Protein AF-0000000083566687 (afdb_homodimer)

Foldseek 3Di:
DDWAWDDDDCAWTWIAPPVQREIEIEGNEDDADPVVVVVLVVVLVVCLVSLPQEYEYEDANHADYDPVRVCCCVPPRVVSSVVSNHDYYYYHYHPVRVVVVVQVVVQVVVCVPDVVDGDHDDPDPVVVVVVVVVD/DDWAWDDDDCAWTWIAPPVQREIEIEGNEDDADPRVVVVLVVVLVVCLVSLPQEYEYEDANHADYDPVRVCCCVPPRVVSSVVSNHDYYYYHYHPVRVVVVVQVVVQVVVCVPDVVDGDHDDPDPVVVVVVVVVD

pLDDT: mean 89.88, std 10.93, range [57.51, 98.7]

Organism: NCBI:txid148449

Solvent-accessible surface area (backbone atoms only — not comparable to full-atom values): 14008 Å² total; per-residue (Å²): 137,67,64,45,83,75,46,77,57,81,50,32,37,36,29,32,29,68,86,78,51,30,43,36,37,33,43,60,40,79,68,58,65,68,63,36,49,54,52,52,49,55,52,50,52,47,37,55,74,70,65,27,38,40,40,36,41,33,37,52,66,31,74,78,72,54,71,70,52,48,48,44,41,60,70,47,50,49,52,53,42,43,75,63,54,31,34,38,41,29,38,22,36,27,52,54,43,16,7,50,43,25,39,52,53,51,27,54,57,54,31,66,74,36,92,74,34,48,45,47,68,28,80,35,69,66,59,37,50,55,54,60,69,73,104,136,68,64,44,83,75,46,75,57,82,51,32,36,37,28,33,28,68,87,77,50,30,42,37,37,32,42,61,40,80,69,57,65,69,62,36,49,53,52,52,50,54,50,50,52,48,37,55,74,69,65,26,39,40,40,35,42,34,37,53,66,32,72,78,72,54,70,69,52,49,47,44,41,60,72,46,50,49,52,53,42,41,74,65,55,30,34,38,41,28,38,22,36,27,52,53,42,16,6,51,42,24,39,52,54,52,25,55,58,54,30,66,75,36,92,76,34,48,46,47,68,30,79,34,69,67,60,37,51,54,55,59,69,72,104

Structure (mmCIF, N/CA/C/O backbone):
data_AF-0000000083566687-model_v1
#
loop_
_entity.id
_entity.type
_entity.pdbx_description
1 polymer 'SpoIIAA-like protein'
#
loop_
_atom_site.group_PDB
_atom_site.id
_atom_site.type_symbol
_atom_site.label_atom_id
_atom_site.label_alt_id
_atom_site.label_comp_id
_atom_site.label_asym_id
_atom_site.label_entity_id
_atom_site.label_seq_id
_atom_site.pdbx_PDB_ins_code
_atom_site.Cartn_x
_atom_site.Cartn_y
_atom_site.Cartn_z
_atom_site.occupancy
_atom_site.B_iso_or_equiv
_atom_site.auth_seq_id
_atom_site.auth_comp_id
_atom_site.auth_asym_id
_atom_site.auth_atom_id
_atom_site.pdbx_PDB_model_num
ATOM 1 N N . MET A 1 1 ? -3.541 -28.656 5.578 1 62.97 1 MET A N 1
ATOM 2 C CA . MET A 1 1 ? -3.092 -28.446 4.205 1 62.97 1 MET A CA 1
ATOM 3 C C . MET A 1 1 ? -1.708 -29.049 3.986 1 62.97 1 MET A C 1
ATOM 5 O O . MET A 1 1 ? -0.79 -28.808 4.773 1 62.97 1 MET A O 1
ATOM 9 N N . SER A 1 2 ? -1.649 -30.183 3.338 1 81.05 2 SER A N 1
ATOM 10 C CA . SER A 1 2 ? -0.391 -30.901 3.165 1 81.05 2 SER A CA 1
ATOM 11 C C . SER A 1 2 ? 0.337 -30.444 1.906 1 81.05 2 SER A C 1
ATOM 13 O O . SER A 1 2 ? -0.273 -30.311 0.843 1 81.05 2 SER A O 1
ATOM 15 N N . THR A 1 3 ? 1.497 -29.851 2.003 1 90.41 3 THR A N 1
ATOM 16 C CA . THR A 1 3 ? 2.296 -29.451 0.85 1 90.41 3 THR A CA 1
ATOM 17 C C . THR A 1 3 ? 3.514 -30.357 0.696 1 90.41 3 THR A C 1
ATOM 19 O O . THR A 1 3 ? 4.009 -30.913 1.678 1 90.41 3 THR A O 1
ATOM 22 N N . GLU A 1 4 ? 3.844 -30.688 -0.52 1 96.5 4 GLU A N 1
ATOM 23 C CA . GLU A 1 4 ? 5.069 -31.405 -0.86 1 96.5 4 GLU A CA 1
ATOM 24 C C . GLU A 1 4 ? 6.173 -30.441 -1.285 1 96.5 4 GLU A C 1
ATOM 26 O O . GLU A 1 4 ? 5.961 -29.588 -2.15 1 96.5 4 GLU A O 1
ATOM 31 N N . LEU A 1 5 ? 7.36 -30.641 -0.67 1 97.19 5 LEU A N 1
ATOM 32 C CA . LEU A 1 5 ? 8.515 -29.843 -1.066 1 97.19 5 LEU A CA 1
ATOM 33 C C . LEU A 1 5 ? 9.094 -30.344 -2.385 1 97.19 5 LEU A C 1
ATOM 35 O O . LEU A 1 5 ? 9.464 -31.514 -2.501 1 97.19 5 LEU A O 1
ATOM 39 N N . ILE A 1 6 ? 9.175 -29.472 -3.341 1 98.24 6 ILE A N 1
ATOM 40 C CA . ILE A 1 6 ? 9.667 -29.831 -4.666 1 98.24 6 ILE A CA 1
ATOM 41 C C . ILE A 1 6 ? 11.125 -29.4 -4.81 1 98.24 6 ILE A C 1
ATOM 43 O O . ILE A 1 6 ? 11.956 -30.158 -5.314 1 98.24 6 ILE A O 1
ATOM 47 N N . GLU A 1 7 ? 11.43 -28.186 -4.393 1 98.16 7 GLU A N 1
ATOM 48 C CA . GLU A 1 7 ? 12.757 -27.594 -4.533 1 98.16 7 GLU A CA 1
ATOM 49 C C . GLU A 1 7 ? 12.976 -26.483 -3.51 1 98.16 7 GLU A C 1
ATOM 51 O O . GLU A 1 7 ? 12.057 -25.719 -3.209 1 98.16 7 GLU A O 1
ATOM 56 N N . ARG A 1 8 ? 14.164 -26.459 -2.892 1 97.1 8 ARG A N 1
ATOM 57 C CA . ARG A 1 8 ? 14.555 -25.375 -1.997 1 97.1 8 ARG A CA 1
ATOM 58 C C . ARG A 1 8 ? 15.962 -24.882 -2.317 1 97.1 8 ARG A C 1
ATOM 60 O O . ARG A 1 8 ? 16.895 -25.68 -2.426 1 97.1 8 ARG A O 1
ATOM 67 N N . THR A 1 9 ? 16.092 -23.663 -2.614 1 97.56 9 THR A N 1
ATOM 68 C CA . THR A 1 9 ? 17.376 -22.985 -2.755 1 97.56 9 THR A CA 1
ATOM 69 C C . THR A 1 9 ? 17.521 -21.879 -1.714 1 97.56 9 THR A C 1
ATOM 71 O O . THR A 1 9 ? 16.639 -21.69 -0.874 1 97.56 9 THR A O 1
ATOM 74 N N . ASP A 1 10 ? 18.648 -21.218 -1.69 1 96.13 10 ASP A 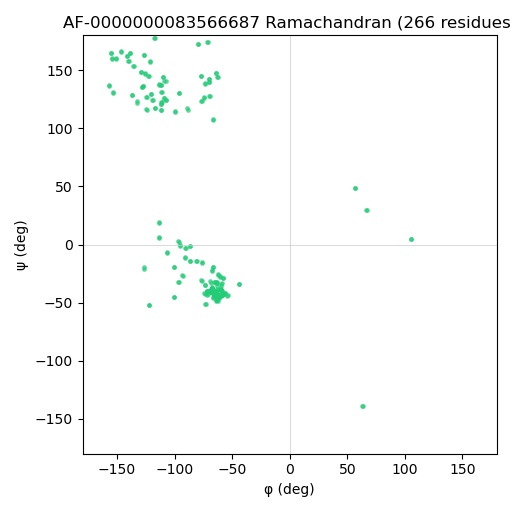N 1
ATOM 75 C CA . ASP A 1 10 ? 18.814 -20.062 -0.814 1 96.13 10 ASP A CA 1
ATOM 76 C C . ASP A 1 10 ? 17.828 -18.953 -1.175 1 96.13 10 ASP A C 1
ATOM 78 O O . ASP A 1 10 ? 17.391 -18.196 -0.306 1 96.13 10 ASP A O 1
ATOM 82 N N . GLU A 1 11 ? 17.423 -18.949 -2.419 1 96 11 GLU A N 1
ATOM 83 C CA . GLU A 1 11 ? 16.649 -17.815 -2.918 1 96 11 GLU A CA 1
ATOM 84 C C . GLU A 1 11 ? 15.152 -18.102 -2.862 1 96 11 GLU A C 1
ATOM 86 O O . GLU A 1 11 ? 14.346 -17.187 -2.678 1 96 11 GLU A O 1
ATOM 91 N N . TYR A 1 12 ? 14.785 -19.39 -3.051 1 97.61 12 TYR A N 1
ATOM 92 C CA . TYR A 1 12 ? 13.351 -19.644 -3.126 1 97.61 12 TYR A CA 1
ATOM 93 C C . TYR A 1 12 ? 13.031 -21.083 -2.74 1 97.61 12 TYR A C 1
ATOM 95 O O . TYR A 1 12 ? 13.929 -21.923 -2.651 1 97.61 12 TYR A O 1
ATOM 103 N N . THR A 1 13 ? 11.796 -21.334 -2.476 1 98.04 13 THR A N 1
ATOM 104 C CA . THR A 1 13 ? 11.218 -22.65 -2.226 1 98.04 13 THR A CA 1
ATOM 105 C C . THR A 1 13 ? 10.005 -22.886 -3.121 1 98.04 13 THR A C 1
ATOM 107 O O . THR A 1 13 ? 9.189 -21.984 -3.321 1 98.04 13 THR A O 1
ATOM 110 N N . ILE A 1 14 ? 9.912 -24.111 -3.702 1 98.38 14 ILE A N 1
ATOM 111 C CA . ILE A 1 14 ? 8.725 -24.556 -4.424 1 98.38 14 ILE A CA 1
ATOM 112 C C . ILE A 1 14 ? 8.038 -25.677 -3.648 1 98.38 14 ILE A C 1
ATOM 114 O O . ILE A 1 14 ? 8.672 -26.674 -3.293 1 98.38 14 ILE A O 1
ATOM 118 N N . GLU A 1 15 ? 6.815 -25.464 -3.331 1 98.07 15 GLU A N 1
ATOM 119 C CA . GLU A 1 15 ? 5.966 -26.515 -2.779 1 98.07 15 GLU A CA 1
ATOM 120 C C . GLU A 1 15 ? 4.73 -26.739 -3.646 1 98.07 15 GLU A C 1
ATOM 122 O O . GLU A 1 15 ? 4.35 -25.868 -4.43 1 98.07 15 GLU A O 1
ATOM 127 N N . LEU A 1 16 ? 4.154 -27.912 -3.524 1 97.76 16 LEU A N 1
ATOM 128 C CA . LEU A 1 16 ? 2.929 -28.246 -4.242 1 97.76 16 LEU A CA 1
ATOM 129 C C . LEU A 1 16 ? 1.84 -28.701 -3.276 1 97.76 16 LEU A C 1
ATOM 131 O O . LEU A 1 16 ? 2.055 -29.617 -2.479 1 97.76 16 LEU A O 1
ATOM 135 N N . ASP A 1 17 ? 0.743 -27.928 -3.209 1 96.3 17 ASP A N 1
ATOM 136 C CA . ASP A 1 17 ? -0.442 -28.456 -2.541 1 96.3 17 ASP A CA 1
ATOM 137 C C . ASP A 1 17 ? -1.034 -29.629 -3.317 1 96.3 17 ASP A C 1
ATOM 139 O O . ASP A 1 17 ? -1.646 -29.438 -4.37 1 96.3 17 ASP A O 1
ATOM 143 N N . GLU A 1 18 ? -0.862 -30.768 -2.806 1 90.98 18 GLU A N 1
ATOM 144 C CA . GLU A 1 18 ? -1.185 -31.987 -3.541 1 90.98 18 GLU A CA 1
ATOM 145 C C . GLU A 1 18 ? -2.691 -32.127 -3.744 1 90.98 18 GLU A C 1
ATOM 147 O O . GLU A 1 18 ? -3.139 -32.675 -4.753 1 90.98 18 GLU A O 1
ATOM 152 N N . GLN A 1 19 ? -3.399 -31.66 -2.811 1 91.8 19 GLN A N 1
ATOM 153 C CA . GLN A 1 19 ? -4.848 -31.821 -2.881 1 91.8 19 GLN A CA 1
ATOM 154 C C . GLN A 1 19 ? -5.446 -30.945 -3.978 1 91.8 19 GLN A C 1
ATOM 156 O O . GLN A 1 19 ? -6.303 -31.396 -4.742 1 91.8 19 GLN A O 1
ATOM 161 N N . GLN A 1 20 ? -4.994 -29.802 -4.141 1 94.85 20 GLN A N 1
ATOM 162 C CA . GLN A 1 20 ? -5.586 -28.85 -5.075 1 94.85 20 GLN A CA 1
ATOM 163 C C . GLN A 1 20 ? -4.712 -28.678 -6.314 1 94.85 20 GLN A C 1
ATOM 165 O O . GLN A 1 20 ? -5.12 -28.036 -7.284 1 94.85 20 GLN A O 1
ATOM 170 N N . ASN A 1 21 ? -3.503 -29.249 -6.355 1 96.21 21 ASN A N 1
ATOM 171 C CA . ASN A 1 21 ? -2.516 -29.072 -7.415 1 96.21 21 ASN A CA 1
ATOM 172 C C . ASN A 1 21 ? -2.169 -27.599 -7.618 1 96.21 21 ASN A C 1
ATOM 174 O O . ASN A 1 21 ? -2.211 -27.097 -8.742 1 96.21 21 ASN A O 1
ATOM 178 N N . VAL A 1 22 ? -1.9 -26.968 -6.532 1 97.92 22 VAL A N 1
ATOM 179 C CA . VAL A 1 22 ? -1.527 -25.557 -6.557 1 97.92 22 VAL A CA 1
ATOM 180 C C . VAL A 1 22 ? -0.061 -25.403 -6.156 1 97.92 22 VAL A C 1
ATOM 182 O O . VAL A 1 22 ? 0.314 -25.712 -5.023 1 97.92 22 VA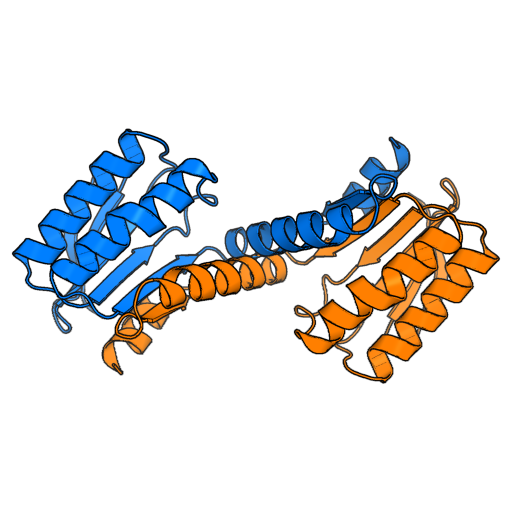L A O 1
ATOM 185 N N . PRO A 1 23 ? 0.771 -24.938 -7.064 1 98.57 23 PRO A N 1
ATOM 186 C CA . PRO A 1 23 ? 2.145 -24.627 -6.663 1 98.57 23 PRO A CA 1
ATOM 187 C C . PRO A 1 23 ? 2.233 -23.397 -5.762 1 98.57 23 PRO A C 1
ATOM 189 O O . PRO A 1 23 ? 1.497 -22.428 -5.962 1 98.57 23 PRO A O 1
ATOM 192 N N . ILE A 1 24 ? 3.089 -23.466 -4.753 1 98.11 24 ILE A N 1
ATOM 193 C CA . ILE A 1 24 ? 3.406 -22.374 -3.838 1 98.11 24 ILE A CA 1
ATOM 194 C C . ILE A 1 24 ? 4.881 -22.003 -3.97 1 98.11 24 ILE A C 1
ATOM 196 O O . ILE A 1 24 ? 5.761 -22.828 -3.712 1 98.11 24 ILE A O 1
ATOM 200 N N . PHE A 1 25 ? 5.082 -20.765 -4.399 1 98.54 25 PHE A N 1
ATOM 201 C CA . PHE A 1 25 ? 6.431 -20.242 -4.583 1 98.54 25 PHE A CA 1
ATOM 202 C C . PHE A 1 25 ? 6.772 -19.229 -3.497 1 98.54 25 PHE A C 1
ATOM 204 O O . PHE A 1 25 ? 6.046 -18.251 -3.303 1 98.54 25 PHE A O 1
ATOM 211 N N . THR A 1 26 ? 7.864 -19.478 -2.788 1 96.74 26 THR A N 1
ATOM 212 C CA . THR A 1 26 ? 8.258 -18.597 -1.694 1 96.74 26 THR A CA 1
ATOM 213 C C . THR A 1 26 ? 9.631 -17.986 -1.959 1 96.74 26 THR A C 1
ATOM 215 O O . THR A 1 26 ? 10.591 -18.704 -2.248 1 96.74 26 THR A O 1
ATOM 218 N N . TYR A 1 27 ? 9.663 -16.683 -1.929 1 94.32 27 TYR A N 1
ATOM 219 C CA . TYR A 1 27 ? 10.969 -16.035 -1.893 1 94.32 27 TYR A CA 1
ATOM 220 C C . TYR A 1 27 ? 11.603 -16.163 -0.513 1 94.32 27 TYR A C 1
ATOM 222 O O . TYR A 1 27 ? 10.994 -15.793 0.494 1 94.32 27 TYR A O 1
ATOM 230 N N . ASN A 1 28 ? 12.838 -16.678 -0.478 1 93.26 28 ASN A N 1
ATOM 231 C CA . ASN A 1 28 ? 13.555 -16.811 0.786 1 93.26 28 ASN A CA 1
ATOM 232 C C . ASN A 1 28 ? 14.435 -15.595 1.061 1 93.26 28 ASN A C 1
ATOM 234 O O . ASN A 1 28 ? 14.817 -15.346 2.206 1 93.26 28 ASN A O 1
ATOM 238 N N .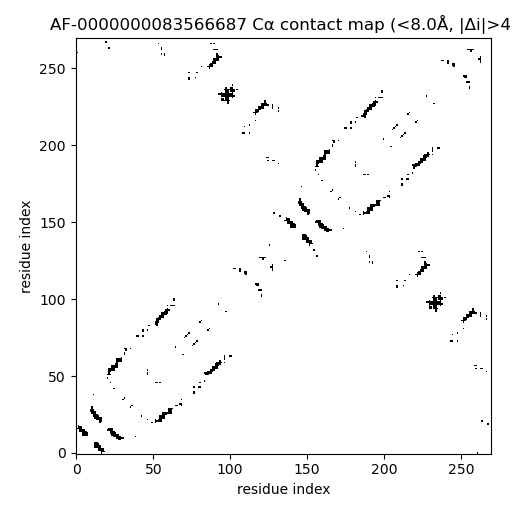 THR A 1 29 ? 14.859 -14.939 -0.001 1 90.56 29 THR A N 1
ATOM 239 C CA . THR A 1 29 ? 15.659 -13.722 0.069 1 90.56 29 THR A CA 1
ATOM 240 C C . THR A 1 29 ? 15.233 -12.732 -1.011 1 90.56 29 THR A C 1
ATOM 242 O O . THR A 1 29 ? 14.528 -13.098 -1.954 1 90.56 29 THR A O 1
ATOM 245 N N . PHE A 1 30 ? 15.609 -11.561 -0.804 1 88.45 30 PHE A N 1
ATOM 246 C CA . PHE A 1 30 ? 15.295 -10.553 -1.81 1 88.45 30 PHE A CA 1
ATOM 247 C C . PHE A 1 30 ? 16.106 -10.785 -3.08 1 88.45 30 PHE A C 1
ATOM 249 O O . PHE A 1 30 ? 17.326 -10.95 -3.022 1 88.45 30 PHE A O 1
ATOM 256 N N . VAL A 1 31 ? 15.451 -10.847 -4.212 1 92.38 31 VAL A N 1
ATOM 257 C CA . VAL A 1 31 ? 16.067 -10.946 -5.531 1 92.38 31 VAL A CA 1
ATOM 258 C C . VAL A 1 31 ? 15.48 -9.883 -6.456 1 92.38 31 VAL A C 1
ATOM 260 O O . VAL A 1 31 ? 14.333 -9.465 -6.283 1 92.38 31 VAL A O 1
ATOM 263 N N . SER A 1 32 ? 16.329 -9.396 -7.421 1 91.47 32 SER A N 1
ATOM 264 C CA . SER A 1 32 ? 15.89 -8.38 -8.372 1 91.47 32 SER A CA 1
ATOM 265 C C . SER A 1 32 ? 16.553 -8.572 -9.731 1 91.47 32 SER A C 1
ATOM 267 O O . SER A 1 32 ? 17.462 -9.393 -9.874 1 91.47 32 SER A O 1
ATOM 269 N N . GLY A 1 33 ? 16.036 -7.916 -10.713 1 94.77 33 GLY A N 1
ATOM 270 C CA . GLY A 1 33 ? 16.631 -7.963 -12.039 1 94.77 33 GLY A CA 1
ATOM 271 C C . GLY A 1 33 ? 16.609 -9.349 -12.654 1 94.77 33 GLY A C 1
ATOM 272 O O . GLY A 1 33 ? 15.585 -10.035 -12.615 1 94.77 33 GLY A O 1
ATOM 273 N N . GLU A 1 34 ? 17.698 -9.696 -13.299 1 96.58 34 GLU A N 1
ATOM 274 C CA . GLU A 1 34 ? 17.762 -10.944 -14.053 1 96.58 34 GLU A CA 1
ATOM 275 C C . GLU A 1 34 ? 17.613 -12.153 -13.133 1 96.58 34 GLU A C 1
ATOM 277 O O . GLU A 1 34 ? 17.032 -13.168 -13.522 1 96.58 34 GLU A O 1
ATOM 282 N N . GLU A 1 35 ? 18.082 -12.061 -11.914 1 96.84 35 GLU A N 1
ATOM 283 C CA . GLU A 1 35 ? 17.926 -13.163 -10.969 1 96.84 35 GLU A CA 1
ATOM 284 C C . GLU A 1 35 ? 16.454 -13.43 -10.671 1 96.84 35 GLU A C 1
ATOM 286 O O . GLU A 1 35 ? 16.018 -14.583 -10.653 1 96.84 35 GLU A O 1
ATOM 291 N N . LEU A 1 36 ? 15.664 -12.393 -10.407 1 96.84 36 LEU A N 1
ATOM 292 C CA . LEU A 1 36 ? 14.226 -12.521 -10.202 1 96.84 36 LEU A CA 1
ATOM 293 C C . LEU A 1 36 ? 13.555 -13.141 -11.423 1 96.84 36 LEU A C 1
ATOM 295 O O . LEU A 1 36 ? 12.715 -14.034 -11.289 1 96.84 36 LEU A O 1
ATOM 299 N N . ARG A 1 37 ? 13.978 -12.68 -12.579 1 97.52 37 ARG A N 1
ATOM 300 C CA . ARG A 1 37 ? 13.351 -13.158 -13.807 1 97.52 37 ARG A CA 1
ATOM 301 C C . ARG A 1 37 ? 13.649 -14.636 -14.034 1 97.52 37 ARG A C 1
ATOM 303 O O . ARG A 1 37 ? 12.779 -15.39 -14.474 1 97.52 37 ARG A O 1
ATOM 310 N N . ASP A 1 38 ? 14.888 -15.05 -13.79 1 97.97 38 ASP A N 1
ATOM 311 C CA . ASP A 1 38 ? 15.254 -16.458 -13.917 1 97.97 38 ASP A CA 1
ATOM 312 C C . ASP A 1 38 ? 14.413 -17.33 -12.989 1 97.97 38 ASP A C 1
ATOM 314 O O . ASP A 1 38 ? 13.933 -18.392 -13.392 1 97.97 38 ASP A O 1
ATOM 318 N N . ILE A 1 39 ? 14.241 -16.89 -11.809 1 98.23 39 ILE A N 1
ATOM 319 C CA . ILE A 1 39 ? 13.431 -17.616 -10.837 1 98.23 39 ILE A CA 1
ATOM 320 C C . ILE A 1 39 ? 11.983 -17.682 -11.319 1 98.23 39 ILE A C 1
ATOM 322 O O . ILE A 1 39 ? 11.372 -18.753 -11.323 1 98.23 39 ILE A O 1
ATOM 326 N N . ALA A 1 40 ? 11.463 -16.554 -11.723 1 98.13 40 ALA A N 1
ATOM 327 C CA . ALA A 1 40 ? 10.08 -16.484 -12.188 1 98.13 40 ALA A CA 1
ATOM 328 C C . ALA A 1 40 ? 9.861 -17.395 -13.393 1 98.13 40 ALA A C 1
ATOM 330 O O . ALA A 1 40 ? 8.806 -18.021 -13.523 1 98.13 40 ALA A O 1
ATOM 331 N N . ARG A 1 41 ? 10.876 -17.464 -14.293 1 98.32 41 ARG A N 1
ATOM 332 C CA . ARG A 1 41 ? 10.778 -18.362 -15.439 1 98.32 41 ARG A CA 1
ATOM 333 C C . ARG A 1 41 ? 10.76 -19.82 -14.993 1 98.32 41 ARG A C 1
ATOM 335 O O . ARG A 1 41 ? 10.006 -20.631 -15.534 1 98.32 41 ARG A O 1
ATOM 342 N N . THR A 1 42 ? 11.596 -20.171 -14.064 1 98.48 42 THR A N 1
ATOM 343 C CA . THR A 1 42 ? 11.595 -21.512 -13.489 1 98.48 42 THR A CA 1
ATOM 344 C C . THR A 1 42 ? 10.219 -21.859 -12.926 1 98.48 42 THR A C 1
ATOM 346 O O . THR A 1 42 ? 9.725 -22.971 -13.121 1 98.48 42 THR A O 1
ATOM 349 N N . TRP A 1 43 ? 9.582 -20.925 -12.262 1 98.7 43 TRP A N 1
ATOM 350 C CA . TRP A 1 43 ? 8.269 -21.145 -11.664 1 98.7 43 TRP A CA 1
ATOM 351 C C . TRP A 1 43 ? 7.202 -21.312 -12.74 1 98.7 43 TRP A C 1
ATOM 353 O O . TRP A 1 43 ? 6.315 -22.16 -12.617 1 98.7 43 TRP A O 1
ATOM 363 N N . ALA A 1 44 ? 7.345 -20.544 -13.782 1 98.55 44 ALA A N 1
ATOM 364 C CA . ALA A 1 44 ? 6.409 -20.688 -14.894 1 98.55 44 ALA A CA 1
ATOM 365 C C . ALA A 1 44 ? 6.521 -22.07 -15.531 1 98.55 44 ALA A C 1
ATOM 367 O O . ALA A 1 44 ? 5.508 -22.692 -15.862 1 98.55 44 ALA A O 1
ATOM 368 N N . ASP A 1 45 ? 7.731 -22.51 -15.735 1 98.4 45 ASP A N 1
ATOM 369 C CA . ASP A 1 45 ? 7.96 -23.839 -16.296 1 98.4 45 ASP A CA 1
ATOM 370 C C . ASP A 1 45 ? 7.334 -24.92 -15.419 1 98.4 45 ASP A C 1
ATOM 372 O O . ASP A 1 45 ? 6.761 -25.886 -15.928 1 98.4 45 ASP A O 1
ATOM 376 N N . PHE A 1 46 ? 7.446 -24.755 -14.147 1 98.48 46 PHE A N 1
ATOM 377 C CA . PHE A 1 46 ? 6.875 -25.73 -13.225 1 98.48 46 PHE A CA 1
ATOM 378 C C . PHE A 1 46 ? 5.353 -25.731 -13.313 1 98.48 46 PHE A C 1
ATOM 380 O O . PHE A 1 46 ? 4.728 -26.794 -13.319 1 98.48 46 PHE A O 1
ATOM 387 N N . ILE A 1 47 ? 4.758 -24.573 -13.322 1 98.41 47 ILE A N 1
ATOM 388 C CA . ILE A 1 47 ? 3.311 -24.458 -13.463 1 98.41 47 ILE A CA 1
ATOM 389 C C . ILE A 1 47 ? 2.852 -25.209 -14.711 1 98.41 47 ILE A C 1
ATOM 391 O O . ILE A 1 47 ? 1.893 -25.982 -14.66 1 98.41 47 ILE A O 1
ATOM 395 N N . ALA A 1 48 ? 3.591 -25.038 -15.8 1 97.72 48 ALA A N 1
ATOM 396 C CA . ALA A 1 48 ? 3.258 -25.691 -17.064 1 97.72 48 ALA A CA 1
ATOM 397 C C . ALA A 1 48 ? 3.393 -27.207 -16.949 1 97.72 48 ALA A C 1
ATOM 399 O O . ALA A 1 48 ? 2.52 -27.95 -17.406 1 97.72 48 ALA A O 1
ATOM 400 N N . SER A 1 49 ? 4.435 -27.595 -16.327 1 97.53 49 SER A N 1
ATOM 401 C CA . SER A 1 49 ? 4.702 -29.025 -16.21 1 97.53 49 SER A CA 1
ATOM 402 C C . SER A 1 49 ? 3.638 -29.718 -15.366 1 97.53 49 SER A C 1
ATOM 404 O O . SER A 1 49 ? 3.297 -30.876 -15.617 1 97.53 49 SER A O 1
ATOM 406 N N . GLU A 1 50 ? 3.077 -29.055 -14.4 1 96.95 50 GLU A N 1
ATOM 407 C CA . GLU A 1 50 ? 2.073 -29.616 -13.501 1 96.95 50 GLU A CA 1
ATOM 408 C C . GLU A 1 50 ? 0.67 -29.475 -14.083 1 96.95 50 GLU A C 1
ATOM 410 O O . GLU A 1 50 ? -0.279 -30.085 -13.586 1 96.95 50 GLU A O 1
ATOM 415 N N . GLY A 1 51 ? 0.632 -28.63 -15.115 1 97.15 51 GLY A N 1
ATOM 416 C CA . GLY A 1 51 ? -0.682 -28.327 -15.66 1 97.15 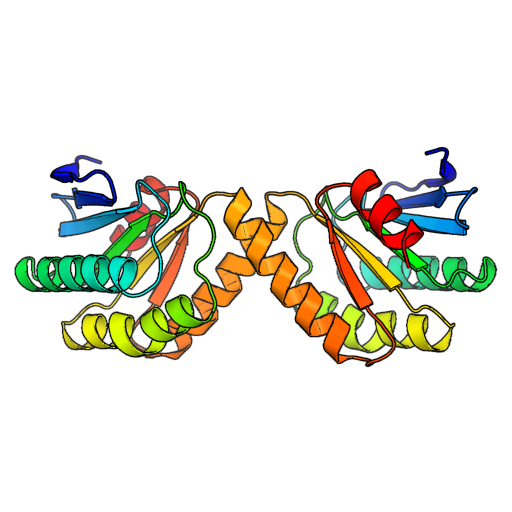51 GLY A CA 1
ATOM 417 C C . GLY A 1 51 ? -1.564 -27.554 -14.698 1 97.15 51 GLY A C 1
ATOM 418 O O . GLY A 1 51 ? -2.782 -27.741 -14.678 1 97.15 51 GLY A O 1
ATOM 419 N N . ALA A 1 52 ? -0.974 -26.785 -13.861 1 97.33 52 ALA A N 1
ATOM 420 C CA . ALA A 1 52 ? -1.716 -26.021 -12.861 1 97.33 52 ALA A CA 1
ATOM 421 C C . ALA A 1 52 ? -2.375 -24.795 -13.486 1 97.33 52 ALA A C 1
ATOM 423 O O . ALA A 1 52 ? -1.785 -24.135 -14.345 1 97.33 52 ALA A O 1
ATOM 424 N N . ASP A 1 53 ? -3.518 -24.486 -12.979 1 98.09 53 ASP A N 1
ATOM 425 C CA . ASP A 1 53 ? -4.211 -23.304 -13.482 1 98.09 53 ASP A CA 1
ATOM 426 C C . ASP A 1 53 ? -4.309 -22.225 -12.405 1 98.09 53 ASP A C 1
ATOM 428 O O . ASP A 1 53 ? -5.003 -21.222 -12.585 1 98.09 53 ASP A O 1
ATOM 432 N N . GLN A 1 54 ? -3.641 -22.503 -11.254 1 98.5 54 GLN A N 1
ATOM 433 C CA . GLN A 1 54 ? -3.573 -21.583 -10.122 1 98.5 54 GLN A CA 1
ATOM 434 C C . GLN A 1 54 ? -2.181 -21.581 -9.498 1 98.5 54 GLN A C 1
ATOM 436 O O . GLN A 1 54 ? -1.408 -22.522 -9.688 1 98.5 54 GLN A O 1
ATOM 441 N N . TYR A 1 55 ? -1.823 -20.501 -8.771 1 98.51 55 TYR A N 1
ATOM 442 C CA . TYR A 1 55 ? -0.544 -20.464 -8.07 1 98.51 55 TYR A CA 1
ATOM 443 C C . TYR A 1 55 ? -0.602 -19.516 -6.879 1 98.51 55 TYR A C 1
ATOM 445 O O . TYR A 1 55 ? -1.496 -18.671 -6.793 1 98.51 55 TYR A O 1
ATOM 453 N N . VAL A 1 56 ? 0.321 -19.708 -5.955 1 97.78 56 VAL A N 1
ATOM 454 C CA . VAL A 1 56 ? 0.604 -18.791 -4.856 1 97.78 56 VAL A CA 1
ATOM 455 C C . VAL A 1 56 ? 2.059 -18.332 -4.928 1 97.78 56 VAL A C 1
ATOM 457 O O . VAL A 1 56 ? 2.962 -19.143 -5.145 1 97.78 56 VAL A O 1
ATOM 460 N N . VAL A 1 57 ? 2.277 -17.043 -4.869 1 96.57 57 VAL A N 1
ATOM 461 C CA . VAL A 1 57 ? 3.614 -16.509 -4.63 1 96.57 57 VAL A CA 1
ATOM 462 C C . VAL A 1 57 ? 3.665 -15.836 -3.26 1 96.57 57 VAL A C 1
ATOM 464 O O . VAL A 1 57 ? 2.893 -14.915 -2.985 1 96.57 57 VAL A O 1
ATOM 467 N N . ASN A 1 58 ? 4.524 -16.314 -2.415 1 92.56 58 ASN A N 1
ATOM 468 C CA . ASN A 1 58 ? 4.727 -15.797 -1.066 1 92.56 58 ASN A CA 1
ATOM 469 C C . ASN A 1 58 ? 5.939 -14.872 -0.997 1 92.56 58 ASN A C 1
ATOM 471 O O . ASN A 1 58 ? 7.075 -15.315 -1.176 1 92.56 58 ASN A O 1
ATOM 475 N N . THR A 1 59 ? 5.68 -13.64 -0.723 1 87.79 59 THR A N 1
ATOM 476 C CA . THR A 1 59 ? 6.712 -12.609 -0.675 1 87.79 59 THR A CA 1
ATOM 477 C C . THR A 1 59 ? 6.877 -12.076 0.746 1 87.79 59 THR A C 1
ATOM 479 O O . THR A 1 59 ? 7.371 -10.964 0.943 1 87.79 59 THR A O 1
ATOM 482 N N . GLU A 1 60 ? 6.432 -12.792 1.719 1 79.55 60 GLU A N 1
ATOM 483 C CA . GLU A 1 60 ? 6.408 -12.317 3.099 1 79.55 60 GLU A CA 1
ATOM 484 C C . GLU A 1 60 ? 7.806 -11.934 3.576 1 79.55 60 GLU A C 1
ATOM 486 O O . GLU A 1 60 ? 7.96 -11.036 4.407 1 79.55 60 GLU A O 1
ATOM 491 N N . SER A 1 61 ? 8.803 -12.552 3.057 1 77.15 61 SER A N 1
ATOM 492 C CA . SER A 1 61 ? 10.156 -12.381 3.576 1 77.15 61 SER A CA 1
ATOM 493 C C . SER A 1 61 ? 10.917 -11.315 2.795 1 77.15 61 SER A C 1
ATOM 495 O O . SER A 1 61 ? 12.087 -11.048 3.077 1 77.15 61 SER A O 1
ATOM 497 N N . ILE A 1 62 ? 10.218 -10.782 1.831 1 75.14 62 ILE A N 1
ATOM 498 C CA . ILE A 1 62 ? 10.956 -9.815 1.026 1 75.14 62 ILE A CA 1
ATOM 499 C C . ILE A 1 62 ? 10.183 -8.5 0.962 1 75.14 62 ILE A C 1
ATOM 501 O O . ILE A 1 62 ? 8.984 -8.463 1.246 1 75.14 62 ILE A O 1
ATOM 505 N N . SER A 1 63 ? 10.888 -7.492 0.574 1 67.45 63 SER A N 1
ATOM 506 C CA . SER A 1 63 ? 10.288 -6.191 0.301 1 67.45 63 SER A CA 1
ATOM 507 C C . SER A 1 63 ? 9.637 -6.16 -1.077 1 67.45 63 SER A C 1
ATOM 509 O O . SER A 1 63 ? 9.751 -7.118 -1.845 1 67.45 63 SER A O 1
ATOM 511 N N . ALA A 1 64 ? 8.95 -5.088 -1.346 1 67.82 64 ALA A N 1
ATOM 512 C CA . ALA A 1 64 ? 8.296 -4.912 -2.64 1 67.82 64 ALA A CA 1
ATOM 513 C C . ALA A 1 64 ? 9.32 -4.87 -3.771 1 67.82 64 ALA A C 1
ATOM 515 O O . ALA A 1 64 ? 10.417 -4.331 -3.604 1 67.82 64 ALA A O 1
ATOM 516 N N . HIS A 1 65 ? 8.963 -5.43 -4.913 1 76.43 65 HIS A N 1
ATOM 517 C CA . HIS A 1 65 ? 9.767 -5.367 -6.128 1 76.43 65 HIS A CA 1
ATOM 518 C C . HIS A 1 65 ? 9.909 -3.931 -6.621 1 76.43 65 HIS A C 1
ATOM 520 O O . HIS A 1 65 ? 9.025 -3.102 -6.394 1 76.43 65 HIS A O 1
ATOM 526 N N . ASP A 1 66 ? 10.986 -3.656 -7.2 1 76.77 66 ASP A N 1
ATOM 527 C CA . ASP A 1 66 ? 11.122 -2.329 -7.793 1 76.77 66 ASP A CA 1
ATOM 528 C C . ASP A 1 66 ? 10.251 -2.194 -9.04 1 76.77 66 ASP A C 1
ATOM 530 O O . ASP A 1 66 ? 9.648 -3.17 -9.492 1 76.77 66 ASP A O 1
ATOM 534 N N . ASP A 1 67 ? 10.156 -1.017 -9.647 1 76.86 67 ASP A N 1
ATOM 535 C CA . ASP A 1 67 ? 9.231 -0.7 -10.731 1 76.86 67 ASP A CA 1
ATOM 536 C C . ASP A 1 67 ? 9.531 -1.538 -11.972 1 76.86 67 ASP A C 1
ATOM 538 O O . ASP A 1 67 ? 8.613 -2 -12.652 1 76.86 67 ASP A O 1
ATOM 542 N N . ALA A 1 68 ? 10.78 -1.695 -12.282 1 85.89 68 ALA A N 1
ATOM 543 C CA . ALA A 1 68 ? 11.167 -2.457 -13.466 1 85.89 68 ALA A CA 1
ATOM 544 C C . ALA A 1 68 ? 10.743 -3.918 -13.34 1 85.89 68 ALA A C 1
ATOM 546 O O . ALA A 1 68 ? 10.239 -4.509 -14.298 1 85.89 68 ALA A O 1
ATOM 547 N N . ASP A 1 69 ? 10.95 -4.495 -12.184 1 89.02 69 ASP A N 1
ATOM 548 C CA . ASP A 1 69 ? 10.569 -5.883 -11.945 1 89.02 69 ASP A CA 1
ATOM 549 C C . ASP A 1 69 ? 9.05 -6.041 -11.932 1 89.02 69 ASP A C 1
ATOM 551 O O . ASP A 1 69 ? 8.515 -6.998 -12.496 1 89.02 69 ASP A O 1
ATOM 555 N N . LYS A 1 70 ? 8.331 -5.117 -11.342 1 86.18 70 LYS A N 1
ATOM 556 C CA . LYS A 1 70 ? 6.871 -5.15 -11.352 1 86.18 70 LYS A CA 1
ATOM 557 C C . LYS A 1 70 ? 6.33 -5.113 -12.779 1 86.18 70 LYS A C 1
ATOM 559 O O . LYS A 1 70 ? 5.409 -5.859 -13.119 1 86.18 70 LYS A O 1
ATOM 564 N N . ARG A 1 71 ? 6.919 -4.266 -13.532 1 87.57 71 ARG A N 1
ATOM 565 C CA . ARG A 1 71 ? 6.498 -4.137 -14.923 1 87.57 71 ARG A CA 1
ATOM 566 C C . ARG A 1 71 ? 6.733 -5.434 -15.689 1 87.57 71 ARG A C 1
ATOM 568 O O . ARG A 1 71 ? 5.858 -5.893 -16.427 1 87.57 71 ARG A O 1
ATOM 575 N N . TRP A 1 72 ? 7.871 -5.995 -15.567 1 94.76 72 TRP A N 1
ATOM 576 C CA . TRP A 1 72 ? 8.171 -7.242 -16.263 1 94.76 72 TRP A CA 1
ATOM 577 C C . TRP A 1 72 ? 7.224 -8.353 -15.821 1 94.76 72 TRP A C 1
ATOM 579 O O . TRP A 1 72 ? 6.744 -9.133 -16.647 1 94.76 72 TRP A O 1
ATOM 589 N N . LEU A 1 73 ? 6.998 -8.451 -14.524 1 94.99 73 LEU A N 1
ATOM 590 C CA . LEU A 1 73 ? 6.076 -9.46 -14.014 1 94.99 73 LEU A CA 1
ATOM 591 C C . LEU A 1 73 ? 4.685 -9.278 -14.615 1 94.99 73 LEU A C 1
ATOM 593 O O . LEU A 1 73 ? 4.059 -10.248 -15.047 1 94.99 73 LEU A O 1
ATOM 597 N N . ALA A 1 74 ? 4.239 -8.066 -14.684 1 92.03 74 ALA A N 1
ATOM 598 C CA . ALA A 1 74 ? 2.893 -7.764 -15.162 1 92.03 74 ALA A CA 1
ATOM 599 C C . ALA A 1 74 ? 2.797 -7.933 -16.675 1 92.03 74 ALA A C 1
ATOM 601 O O . ALA A 1 74 ? 1.792 -8.432 -17.188 1 92.03 74 ALA A O 1
ATOM 602 N N . GLU A 1 75 ? 3.86 -7.615 -17.392 1 94.25 75 GLU A N 1
ATOM 603 C CA . GLU A 1 75 ? 3.772 -7.52 -18.846 1 94.25 75 GLU A CA 1
ATOM 604 C C . GLU A 1 75 ? 4.317 -8.778 -19.516 1 94.25 75 GLU A C 1
ATOM 606 O O . GLU A 1 75 ? 4.068 -9.015 -20.699 1 94.25 75 GLU A O 1
ATOM 611 N N . THR A 1 76 ? 5.058 -9.502 -18.838 1 97.1 76 THR A N 1
ATOM 612 C CA . THR A 1 76 ? 5.686 -10.669 -19.446 1 97.1 76 THR A CA 1
ATOM 613 C C . THR A 1 76 ? 5.309 -11.941 -18.69 1 97.1 76 THR A C 1
ATOM 615 O O . THR A 1 76 ? 4.765 -12.879 -19.276 1 97.1 76 THR A O 1
ATOM 618 N N . TRP A 1 77 ? 5.476 -11.982 -17.431 1 97.33 77 TRP A N 1
ATOM 619 C CA . TRP A 1 77 ? 5.319 -13.221 -16.677 1 97.33 77 TRP A CA 1
ATOM 620 C C . TRP A 1 77 ? 3.848 -13.607 -16.564 1 97.33 77 TRP A C 1
ATOM 622 O O . TRP A 1 77 ? 3.47 -14.735 -16.891 1 97.33 77 TRP A O 1
ATOM 632 N N . ILE A 1 78 ? 3.025 -12.706 -16.14 1 96.97 78 ILE A N 1
ATOM 633 C CA . ILE A 1 78 ? 1.614 -13.015 -15.934 1 96.97 78 ILE A CA 1
ATOM 634 C C . ILE A 1 78 ? 0.973 -13.412 -17.261 1 96.97 78 ILE A C 1
ATOM 636 O O . ILE A 1 78 ? 0.303 -14.444 -17.351 1 96.97 78 ILE A O 1
ATOM 640 N N . PRO A 1 79 ? 1.235 -12.684 -18.372 1 96.98 79 PRO A N 1
ATOM 641 C CA . PRO A 1 79 ? 0.67 -13.115 -19.652 1 96.98 79 PRO A CA 1
ATOM 642 C C . PRO A 1 79 ? 1.129 -14.513 -20.06 1 96.98 79 PRO A C 1
ATOM 644 O O . PRO A 1 79 ? 0.345 -15.288 -20.613 1 96.98 79 PRO A O 1
ATOM 647 N N . THR A 1 80 ? 2.401 -14.83 -19.814 1 97.44 80 THR A N 1
ATOM 648 C CA . THR A 1 80 ? 2.902 -16.171 -20.089 1 97.44 80 THR A CA 1
ATOM 649 C C . THR A 1 80 ? 2.091 -17.218 -19.332 1 97.44 80 THR A C 1
ATOM 651 O O . THR A 1 80 ? 1.729 -18.255 -19.892 1 97.44 80 THR A O 1
ATOM 654 N N . LEU A 1 81 ? 1.763 -16.954 -18.053 1 98.08 81 LEU A N 1
ATOM 655 C CA . LEU A 1 81 ? 0.992 -17.891 -17.243 1 98.08 81 LEU A CA 1
ATOM 656 C C . LEU A 1 81 ? -0.426 -18.037 -17.783 1 98.08 81 LEU A C 1
ATOM 658 O O . LEU A 1 81 ? -0.967 -19.144 -17.828 1 98.08 81 LEU A O 1
ATOM 662 N N . ILE A 1 82 ? -1.029 -16.979 -18.211 1 97.19 82 ILE A N 1
ATOM 663 C CA . ILE A 1 82 ? -2.386 -16.993 -18.748 1 97.19 82 ILE A CA 1
ATOM 664 C C . ILE A 1 82 ? -2.428 -17.832 -20.023 1 97.19 82 ILE A C 1
ATOM 666 O O . ILE A 1 82 ? -3.339 -18.641 -20.212 1 97.19 82 ILE A O 1
ATOM 670 N N . GLU A 1 83 ? -1.435 -17.642 -20.857 1 96.93 83 GLU A N 1
ATOM 671 C CA . GLU A 1 83 ? -1.333 -18.425 -22.085 1 96.93 83 GLU A CA 1
ATOM 672 C C . GLU A 1 83 ? -1.209 -19.915 -21.781 1 96.93 83 GLU A C 1
ATOM 674 O O . GLU A 1 83 ? -1.666 -20.753 -22.561 1 96.93 83 GLU A O 1
ATOM 679 N N . GLN A 1 84 ? -0.664 -20.23 -20.632 1 96.98 84 GLN A N 1
ATOM 680 C CA . GLN A 1 84 ? -0.469 -21.616 -20.222 1 96.98 84 GLN A CA 1
ATOM 681 C C . GLN A 1 84 ? -1.717 -22.169 -19.538 1 96.98 84 GLN A C 1
ATOM 683 O O . GLN A 1 84 ? -1.742 -23.33 -19.125 1 96.98 84 GLN A O 1
ATOM 688 N N . GLY A 1 85 ? -2.706 -21.298 -19.417 1 96.91 85 GLY A N 1
ATOM 689 C CA . GLY A 1 85 ? -3.972 -21.793 -18.902 1 96.91 85 GLY A CA 1
ATOM 690 C C . GLY A 1 85 ? -4.235 -21.379 -17.466 1 96.91 85 GLY A C 1
ATOM 691 O O . GLY A 1 85 ? -5.233 -21.788 -16.869 1 96.91 85 GLY A O 1
ATOM 692 N N . VAL A 1 86 ? -3.387 -20.557 -16.857 1 97.87 86 VAL A N 1
ATOM 693 C CA . VAL A 1 86 ? -3.578 -20.101 -15.484 1 97.87 86 VAL A CA 1
ATOM 694 C C . VAL A 1 86 ? -4.709 -19.076 -15.432 1 97.87 86 VAL A C 1
ATOM 696 O O . VAL A 1 86 ? -4.775 -18.172 -16.268 1 97.87 86 VAL A O 1
ATOM 699 N N . ARG A 1 87 ? -5.508 -19.228 -14.395 1 97.9 87 ARG A N 1
ATOM 700 C CA . ARG A 1 87 ? -6.679 -18.359 -14.327 1 97.9 87 ARG A CA 1
ATOM 701 C C . ARG A 1 87 ? -6.738 -17.626 -12.991 1 97.9 87 ARG A C 1
ATOM 703 O O . ARG A 1 87 ? -7.422 -16.607 -12.866 1 97.9 87 ARG A O 1
ATOM 710 N N . HIS A 1 88 ? -6.031 -18.172 -11.97 1 98.11 88 HIS A N 1
ATOM 711 C CA . HIS A 1 88 ? -6.043 -17.535 -10.658 1 98.11 88 HIS A CA 1
ATOM 712 C C . HIS A 1 88 ? -4.644 -17.499 -10.051 1 98.11 88 HIS A C 1
ATOM 714 O O . HIS A 1 88 ? -3.941 -18.512 -10.041 1 98.11 88 HIS A O 1
ATOM 720 N N . GLY A 1 89 ? -4.252 -16.404 -9.637 1 97.79 89 GLY A N 1
ATOM 721 C CA . GLY A 1 89 ? -3.026 -16.216 -8.877 1 97.79 89 GLY A CA 1
ATOM 722 C C . GLY A 1 89 ? -3.255 -15.556 -7.53 1 97.79 89 GLY A C 1
ATOM 723 O O . GLY A 1 89 ? -4.157 -14.729 -7.383 1 97.79 89 GLY A O 1
ATOM 724 N N . ALA A 1 90 ? -2.475 -15.945 -6.543 1 95.64 90 ALA A N 1
ATOM 725 C CA . ALA A 1 90 ? -2.524 -15.343 -5.213 1 95.64 90 ALA A CA 1
ATOM 726 C C . ALA A 1 90 ? -1.135 -14.909 -4.756 1 95.64 90 ALA A C 1
ATOM 728 O O . ALA A 1 90 ? -0.151 -15.619 -4.979 1 95.64 90 ALA A O 1
ATOM 729 N N . GLY A 1 91 ? -1.058 -13.771 -4.219 1 92.58 91 GLY A N 1
ATOM 730 C CA . GLY A 1 91 ? 0.152 -13.269 -3.587 1 92.58 91 GLY A CA 1
ATOM 731 C C . GLY A 1 91 ? 0.025 -13.124 -2.083 1 92.58 91 GLY A C 1
ATOM 732 O O . GLY A 1 91 ? -1.018 -12.697 -1.581 1 92.58 91 GLY A O 1
ATOM 733 N N . VAL A 1 92 ? 1.085 -13.55 -1.39 1 88.04 92 VAL A N 1
ATOM 734 C CA . VAL A 1 92 ? 1.147 -13.416 0.062 1 88.04 92 VAL A CA 1
ATOM 735 C C . VAL A 1 92 ? 2.179 -12.355 0.439 1 88.04 92 VAL A C 1
ATOM 737 O O . VAL A 1 92 ? 3.33 -12.416 0.001 1 88.04 92 VAL A O 1
ATOM 740 N N . TYR A 1 93 ? 1.77 -11.431 1.185 1 81.17 93 TYR A N 1
ATOM 741 C CA . TYR A 1 93 ? 2.612 -10.309 1.583 1 81.17 93 TYR A CA 1
ATOM 742 C C . TYR A 1 93 ? 2.651 -10.168 3.1 1 81.17 93 TYR A C 1
ATOM 744 O O . TYR A 1 93 ? 1.683 -10.503 3.786 1 81.17 93 TYR A O 1
ATOM 752 N N . ALA A 1 94 ? 3.855 -9.705 3.434 1 69.92 94 ALA A N 1
ATOM 753 C CA . ALA A 1 94 ? 3.91 -9.352 4.85 1 69.92 94 ALA A CA 1
ATOM 754 C C . ALA A 1 94 ? 3.064 -8.115 5.14 1 69.92 94 ALA A C 1
ATOM 756 O O . ALA A 1 94 ? 2.948 -7.223 4.297 1 69.92 94 ALA A O 1
ATOM 757 N N . ASP A 1 95 ? 2.452 -8.103 6.184 1 61.73 95 ASP A N 1
ATOM 758 C CA . ASP A 1 95 ? 1.652 -6.954 6.598 1 61.73 95 ASP A CA 1
ATOM 759 C C . ASP A 1 95 ? 2.403 -5.646 6.359 1 61.73 95 ASP A C 1
ATOM 761 O O . ASP A 1 95 ? 1.821 -4.666 5.89 1 61.73 95 ASP A O 1
ATOM 765 N N . SER A 1 96 ? 3.698 -5.717 6.528 1 59.96 96 SER A N 1
ATOM 766 C CA . SER A 1 96 ? 4.537 -4.529 6.412 1 59.96 96 SER A CA 1
ATOM 767 C C . SER A 1 96 ? 4.711 -4.115 4.954 1 59.96 96 SER A C 1
ATOM 769 O O . SER A 1 96 ? 4.766 -2.923 4.645 1 59.96 96 SER A O 1
ATOM 771 N N . ALA A 1 97 ? 4.902 -4.98 4.079 1 58.11 97 ALA A N 1
ATOM 772 C CA . ALA A 1 97 ? 5.081 -4.692 2.658 1 58.11 97 ALA A CA 1
ATOM 773 C C . ALA A 1 97 ? 3.82 -4.076 2.06 1 58.11 97 ALA A C 1
ATOM 775 O O . ALA A 1 97 ? 3.896 -3.13 1.273 1 58.11 97 ALA A O 1
ATOM 776 N N . ILE A 1 98 ? 2.749 -4.565 2.401 1 57.51 98 ILE A N 1
ATOM 777 C CA . ILE A 1 98 ? 1.463 -4.062 1.928 1 57.51 98 ILE A CA 1
ATOM 778 C C . ILE A 1 98 ? 1.298 -2.601 2.339 1 57.51 98 ILE A C 1
ATOM 780 O O . ILE A 1 98 ? 0.867 -1.769 1.538 1 57.51 98 ILE A O 1
ATOM 784 N N . ALA A 1 99 ? 1.807 -2.406 3.462 1 58.7 99 ALA A N 1
ATOM 785 C CA . ALA A 1 99 ? 1.745 -1.049 3.998 1 58.7 99 ALA A CA 1
ATOM 786 C C . ALA A 1 99 ? 2.607 -0.094 3.177 1 58.7 99 ALA A C 1
ATOM 788 O O . ALA A 1 99 ? 2.187 1.025 2.872 1 58.7 99 ALA A O 1
ATOM 789 N N . SER A 1 100 ? 3.724 -0.452 2.683 1 60.26 100 SER A N 1
ATOM 790 C CA . SER A 1 100 ? 4.679 0.396 1.977 1 60.26 100 SER A CA 1
ATOM 791 C C . SER A 1 100 ? 4.155 0.79 0.6 1 60.26 100 SER A C 1
ATOM 793 O O . SER A 1 100 ? 4.274 1.948 0.193 1 60.26 100 SER A O 1
ATOM 795 N N . MET A 1 101 ? 3.574 -0.021 -0.185 1 60.15 101 MET A N 1
ATOM 796 C CA . MET A 1 101 ? 3.073 0.262 -1.526 1 60.15 101 MET A CA 1
ATOM 797 C C . MET A 1 101 ? 1.955 1.299 -1.481 1 60.15 101 MET A C 1
ATOM 799 O O . MET A 1 101 ? 1.895 2.191 -2.33 1 60.15 101 MET A O 1
ATOM 803 N N . ASP A 1 102 ? 1.089 1.137 -0.586 1 60.93 102 ASP A N 1
ATOM 804 C CA . ASP A 1 102 ? -0.004 2.09 -0.414 1 60.93 102 ASP A CA 1
ATOM 805 C C . ASP A 1 102 ? 0.53 3.491 -0.124 1 60.93 102 ASP A C 1
ATOM 807 O O . ASP A 1 102 ? 0.039 4.475 -0.68 1 60.93 102 ASP A O 1
ATOM 811 N N . MET A 1 103 ? 1.61 3.416 0.553 1 71.44 103 MET A N 1
ATOM 812 C CA . MET A 1 103 ? 2.195 4.696 0.94 1 71.44 103 MET A CA 1
ATOM 813 C C . MET A 1 103 ? 2.811 5.4 -0.265 1 71.44 103 MET A C 1
ATOM 815 O O . MET A 1 103 ? 2.658 6.612 -0.427 1 71.44 103 MET A O 1
ATOM 819 N N . GLU A 1 104 ? 3.436 4.641 -1.089 1 69.86 104 GLU A N 1
ATOM 820 C CA . GLU A 1 104 ? 4.048 5.231 -2.276 1 69.86 104 GLU A CA 1
ATOM 821 C C . GLU A 1 104 ? 2.99 5.785 -3.225 1 69.86 104 GLU A C 1
ATOM 823 O O . GLU A 1 104 ? 3.171 6.856 -3.808 1 69.86 104 GLU A O 1
ATOM 828 N N . GLU A 1 105 ? 1.891 5.107 -3.417 1 70.81 105 GLU A N 1
ATOM 829 C CA . GLU A 1 105 ? 0.814 5.558 -4.293 1 70.81 105 GLU A CA 1
ATOM 830 C C . GLU A 1 105 ? 0.171 6.837 -3.764 1 70.81 105 GLU A C 1
ATOM 832 O O . GLU A 1 105 ? -0.147 7.743 -4.536 1 70.81 105 GLU A O 1
ATOM 837 N N . ILE A 1 106 ? -0.005 6.893 -2.525 1 77.61 106 ILE A N 1
ATOM 838 C CA . ILE A 1 106 ? -0.544 8.092 -1.892 1 77.61 106 ILE A CA 1
ATOM 839 C C . ILE A 1 106 ? 0.394 9.272 -2.137 1 77.61 106 ILE A C 1
ATOM 841 O O . ILE A 1 106 ? -0.045 10.347 -2.552 1 77.61 106 ILE A O 1
ATOM 845 N N . GLU A 1 107 ? 1.7 9.001 -1.951 1 84.82 107 GLU A N 1
ATOM 846 C CA . GLU A 1 107 ? 2.675 10.069 -2.148 1 84.82 107 GLU A CA 1
ATOM 847 C C . GLU A 1 107 ? 2.674 10.558 -3.593 1 84.82 107 GLU A C 1
ATOM 849 O O . GLU A 1 107 ? 2.653 11.765 -3.846 1 84.82 107 GLU A O 1
ATOM 854 N N . ASP A 1 108 ? 2.639 9.652 -4.549 1 81.46 108 ASP A N 1
ATOM 855 C CA . ASP A 1 108 ? 2.647 10.019 -5.962 1 81.46 108 ASP A CA 1
ATOM 856 C C . ASP A 1 108 ? 1.404 10.829 -6.325 1 81.46 108 ASP A C 1
ATOM 858 O O . ASP A 1 108 ? 1.499 11.844 -7.019 1 81.46 108 ASP A O 1
ATOM 862 N N . GLN A 1 109 ? 0.258 10.393 -5.831 1 82.29 109 GLN A N 1
ATOM 863 C CA . GLN A 1 109 ? -1.004 11.054 -6.145 1 82.29 109 GLN A CA 1
ATOM 864 C C . GLN A 1 109 ? -1.043 12.467 -5.569 1 82.29 109 GLN A C 1
ATOM 866 O O . GLN A 1 109 ? -1.426 13.414 -6.26 1 82.29 109 GLN A O 1
ATOM 871 N N . LEU A 1 110 ? -0.619 12.597 -4.364 1 89.65 110 LEU A N 1
ATOM 872 C CA . LEU A 1 110 ? -0.72 13.895 -3.704 1 89.65 110 LEU A CA 1
ATOM 873 C C . LEU A 1 110 ? 0.361 14.846 -4.207 1 89.65 110 LEU A C 1
ATOM 875 O O . LEU A 1 110 ? 0.118 16.045 -4.355 1 89.65 110 LEU A O 1
ATOM 879 N N . ASN A 1 111 ? 1.512 14.29 -4.593 1 92.61 111 ASN A N 1
ATOM 880 C CA . ASN A 1 111 ? 2.603 15.124 -5.088 1 92.61 111 ASN A CA 1
ATOM 881 C C . ASN A 1 111 ? 2.347 15.592 -6.517 1 92.61 111 ASN A C 1
ATOM 883 O O . ASN A 1 111 ? 2.992 16.528 -6.993 1 92.61 111 ASN A O 1
ATOM 887 N N . ALA A 1 112 ? 1.415 14.977 -7.193 1 88.88 112 ALA A N 1
ATOM 888 C CA . ALA A 1 112 ? 1.074 15.347 -8.564 1 88.88 112 ALA A CA 1
ATOM 889 C C . ALA A 1 112 ? 0.134 16.549 -8.59 1 88.88 112 ALA A C 1
ATOM 891 O O . ALA A 1 112 ? -0.057 17.173 -9.637 1 88.88 112 ALA A O 1
ATOM 892 N N . ILE A 1 113 ? -0.478 16.919 -7.479 1 91.58 113 ILE A N 1
ATOM 893 C CA . ILE A 1 113 ? -1.489 17.969 -7.402 1 91.58 113 ILE A CA 1
ATOM 894 C C . ILE A 1 113 ? -0.842 19.328 -7.659 1 91.58 113 ILE A C 1
ATOM 896 O O . ILE A 1 113 ? -1.42 20.178 -8.34 1 91.58 113 ILE A O 1
ATOM 900 N N . ASP A 1 114 ? 0.266 19.534 -7.14 1 93.93 114 ASP A N 1
ATOM 901 C CA . ASP A 1 114 ? 0.983 20.803 -7.231 1 93.93 114 ASP A CA 1
ATOM 902 C C . ASP A 1 114 ? 2.49 20.591 -7.11 1 93.93 114 ASP A C 1
ATOM 904 O O . ASP A 1 114 ? 2.958 19.934 -6.178 1 93.93 114 ASP A O 1
ATOM 908 N N . PRO A 1 115 ? 3.281 21.169 -8.03 1 92.04 115 PRO A N 1
ATOM 909 C CA . PRO A 1 115 ? 4.728 20.944 -8.022 1 92.04 115 PRO A CA 1
ATOM 910 C C . PRO A 1 115 ? 5.411 21.54 -6.793 1 92.04 115 PRO A C 1
ATOM 912 O O . PRO A 1 115 ? 6.525 21.139 -6.447 1 92.04 115 PRO A O 1
ATOM 915 N N . ASP A 1 116 ? 4.705 22.508 -6.131 1 93.42 116 ASP A N 1
ATOM 916 C CA . ASP A 1 116 ? 5.306 23.171 -4.978 1 93.42 116 ASP A CA 1
ATOM 917 C C . ASP A 1 116 ? 4.857 22.517 -3.673 1 93.42 116 ASP A C 1
ATOM 919 O O . ASP A 1 116 ? 5.212 22.979 -2.587 1 93.42 116 ASP A O 1
ATOM 923 N N . PHE A 1 117 ? 4.089 21.487 -3.784 1 96.16 117 PHE A N 1
ATOM 924 C CA . PHE A 1 117 ? 3.625 20.721 -2.634 1 96.16 117 PHE A CA 1
ATOM 925 C C . PHE A 1 117 ? 4.264 19.338 -2.61 1 96.16 117 PHE A C 1
ATOM 927 O O . PHE A 1 117 ? 4.32 18.656 -3.636 1 96.16 117 PHE A O 1
ATOM 934 N N . GLU A 1 118 ? 4.851 18.894 -1.378 1 96.2 118 GLU A N 1
ATOM 935 C CA . GLU A 1 118 ? 5.418 17.557 -1.227 1 96.2 118 GLU A CA 1
ATOM 936 C C . GLU A 1 118 ? 4.781 16.816 -0.055 1 96.2 118 GLU A C 1
ATOM 938 O O . GLU A 1 118 ? 4.65 1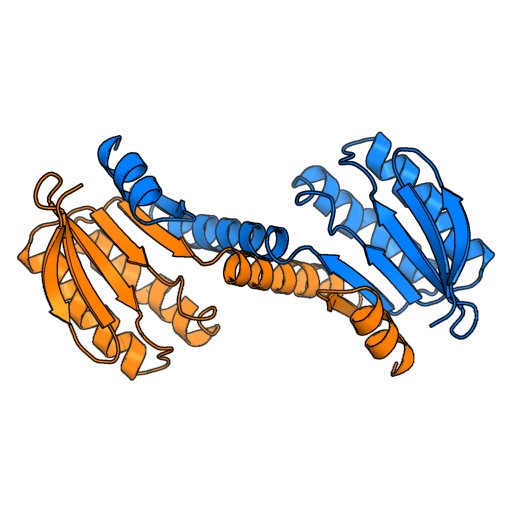7.369 1.038 1 96.2 118 GLU A O 1
ATOM 943 N N . TYR A 1 119 ? 4.315 15.669 -0.315 1 95.13 119 TYR A N 1
ATOM 944 C CA . TYR A 1 119 ? 3.746 14.781 0.692 1 95.13 119 TYR A CA 1
ATOM 945 C C . TYR A 1 119 ? 4.609 13.538 0.874 1 95.13 119 TYR A C 1
ATOM 947 O O . TYR A 1 119 ? 5.103 12.969 -0.102 1 95.13 119 TYR A O 1
ATOM 955 N N . ARG A 1 120 ? 4.836 13.116 2.16 1 91.31 120 ARG A N 1
ATOM 956 C CA . ARG A 1 120 ? 5.577 11.894 2.457 1 91.31 120 ARG A CA 1
ATOM 957 C C . ARG A 1 120 ? 4.871 11.073 3.531 1 91.31 120 ARG A C 1
ATOM 959 O O . ARG A 1 120 ? 4.148 11.622 4.364 1 91.31 120 ARG A O 1
ATOM 966 N N . THR A 1 121 ? 5.073 9.822 3.528 1 88.95 121 THR A N 1
ATOM 967 C CA . THR A 1 121 ? 4.489 8.905 4.5 1 88.95 121 THR A CA 1
ATOM 968 C C . THR A 1 121 ? 5.559 8.365 5.445 1 88.95 121 THR A C 1
ATOM 970 O O . THR A 1 121 ? 6.705 8.16 5.04 1 88.95 121 THR A O 1
ATOM 973 N N . PHE A 1 122 ? 5.12 8.204 6.669 1 84.05 122 PHE A N 1
ATOM 974 C CA . PHE A 1 122 ? 6.045 7.762 7.705 1 84.05 122 PHE A CA 1
ATOM 975 C C . PHE A 1 122 ? 5.388 6.73 8.614 1 84.05 122 PHE A C 1
ATOM 977 O O . PHE A 1 122 ? 4.17 6.545 8.572 1 84.05 122 PHE A O 1
ATOM 984 N N . GLY A 1 123 ? 6.209 6.043 9.369 1 80.37 123 GLY A N 1
ATOM 985 C CA . GLY A 1 123 ? 5.712 5.055 10.313 1 80.37 123 GLY A CA 1
ATOM 986 C C . GLY A 1 123 ? 5.438 5.63 11.69 1 80.37 123 GLY A C 1
ATOM 987 O O . GLY A 1 123 ? 4.865 4.955 12.548 1 80.37 123 GLY A O 1
ATOM 988 N N . SER A 1 124 ? 5.951 6.966 11.918 1 82.98 124 SER A N 1
ATOM 989 C CA . SER A 1 124 ? 5.745 7.592 13.22 1 82.98 124 SER A CA 1
ATOM 990 C C . SER A 1 124 ? 5.667 9.11 13.097 1 82.98 124 SER A C 1
ATOM 992 O O . SER A 1 124 ? 6.198 9.689 12.147 1 82.98 124 SER A O 1
ATOM 994 N N . ASP A 1 125 ? 5.056 9.645 14.163 1 90.44 125 ASP A N 1
ATOM 995 C CA . ASP A 1 125 ? 5.019 11.103 14.21 1 90.44 125 ASP A CA 1
ATOM 996 C C . ASP A 1 125 ? 6.429 11.686 14.276 1 90.44 125 ASP A C 1
ATOM 998 O O . ASP A 1 125 ? 6.712 12.712 13.654 1 90.44 125 ASP A O 1
ATOM 1002 N N . ALA A 1 126 ? 7.279 11.006 15.037 1 88.48 126 ALA A N 1
ATOM 1003 C CA . ALA A 1 126 ? 8.641 11.5 15.221 1 88.48 126 ALA A CA 1
ATOM 1004 C C . ALA A 1 126 ? 9.385 11.568 13.891 1 88.48 126 ALA A C 1
ATOM 1006 O O . ALA A 1 126 ? 10.035 12.571 13.586 1 88.48 126 ALA A O 1
ATOM 1007 N N . ASP A 1 127 ? 9.311 10.564 13.068 1 88.35 127 ASP A N 1
ATOM 1008 C CA . ASP A 1 127 ? 9.963 10.541 11.763 1 88.35 127 ASP A CA 1
ATOM 1009 C C . ASP A 1 127 ? 9.382 11.61 10.84 1 88.35 127 ASP A C 1
ATOM 1011 O O . ASP A 1 127 ? 10.117 12.251 10.085 1 88.35 127 ASP A O 1
ATOM 1015 N N . ALA A 1 128 ? 8.054 11.791 10.899 1 93.25 128 ALA A N 1
ATOM 1016 C CA . ALA A 1 128 ? 7.389 12.805 10.085 1 93.25 128 ALA A CA 1
ATOM 1017 C C . ALA A 1 128 ? 7.872 14.206 10.452 1 93.25 128 ALA A C 1
ATOM 1019 O O . ALA A 1 128 ? 8.217 15 9.575 1 93.25 128 ALA A O 1
ATOM 1020 N N . LEU A 1 129 ? 7.955 14.451 11.734 1 95 129 LEU A N 1
ATOM 1021 C CA . LEU A 1 129 ? 8.369 15.766 12.212 1 95 129 LEU A CA 1
ATOM 1022 C C . LEU A 1 129 ? 9.834 16.029 11.878 1 95 129 LEU A C 1
ATOM 1024 O O . LEU A 1 129 ? 10.208 17.16 11.56 1 95 129 LEU A O 1
ATOM 1028 N N . GLU A 1 130 ? 10.672 14.98 11.961 1 92.58 130 GLU A N 1
ATOM 1029 C CA . GLU A 1 130 ? 12.075 15.123 11.585 1 92.58 130 GLU A CA 1
ATOM 1030 C C . GLU A 1 130 ? 12.216 15.501 10.113 1 92.58 130 GLU A C 1
ATOM 1032 O O . GLU A 1 130 ? 13.02 16.368 9.764 1 92.58 130 GLU A O 1
ATOM 1037 N N . TRP A 1 131 ? 11.462 14.862 9.308 1 94.26 131 TRP A N 1
ATOM 1038 C CA . TRP A 1 131 ? 11.486 15.176 7.883 1 94.26 131 TRP A CA 1
ATOM 1039 C C . TRP A 1 131 ? 11.02 16.606 7.633 1 94.26 131 TRP A C 1
ATOM 1041 O O . TRP A 1 131 ? 11.633 17.338 6.853 1 94.26 131 TRP A O 1
ATOM 1051 N N . LEU A 1 132 ? 9.898 17.043 8.288 1 96.21 132 LEU A N 1
ATOM 1052 C CA . LEU A 1 132 ? 9.345 18.38 8.1 1 96.21 132 LEU A CA 1
ATOM 1053 C C . LEU A 1 132 ? 10.325 19.446 8.581 1 96.21 132 LEU A C 1
ATOM 1055 O O . LEU A 1 132 ? 10.433 20.514 7.976 1 96.21 132 LEU A O 1
ATOM 1059 N N . ALA A 1 133 ? 11.1 19.129 9.617 1 93.99 133 ALA A N 1
ATOM 1060 C CA . ALA A 1 133 ? 12.07 20.07 10.171 1 93.99 133 ALA A CA 1
ATOM 1061 C C . ALA A 1 133 ? 13.208 20.328 9.188 1 93.99 133 ALA A C 1
ATOM 1063 O O . ALA A 1 133 ? 13.888 21.353 9.271 1 93.99 133 ALA A O 1
ATOM 1064 N N . ALA A 1 134 ? 13.432 19.406 8.245 1 93.16 134 ALA A N 1
ATOM 1065 C CA . ALA A 1 134 ? 14.549 19.491 7.308 1 93.16 134 ALA A CA 1
ATOM 1066 C C . ALA A 1 134 ? 14.144 20.238 6.04 1 93.16 134 ALA A C 1
ATOM 1068 O O . ALA A 1 134 ? 14.962 20.427 5.136 1 93.16 134 ALA A O 1
ATOM 1069 N N . GLN A 1 135 ? 12.866 20.629 5.966 1 91.01 135 GLN A N 1
ATOM 1070 C CA . GLN A 1 135 ? 12.382 21.304 4.766 1 91.01 135 GLN A CA 1
ATOM 1071 C C . GLN A 1 135 ? 12.641 22.806 4.838 1 91.01 135 GLN A C 1
ATOM 1073 O O . GLN A 1 135 ? 12.721 23.377 5.928 1 91.01 135 GLN A O 1
ATOM 1078 N N . MET B 1 1 ? 10.611 15.952 21.491 1 63.28 1 MET B N 1
ATOM 1079 C CA . MET B 1 1 ? 9.669 16.759 20.722 1 63.28 1 MET B CA 1
ATOM 1080 C C . MET B 1 1 ? 8.432 17.09 21.551 1 63.28 1 MET B C 1
ATOM 1082 O O . MET B 1 1 ? 7.864 16.213 22.204 1 63.28 1 MET B O 1
ATOM 1086 N N . SER B 1 2 ? 8.314 18.319 21.969 1 80.94 2 SER B N 1
ATOM 1087 C CA . SER B 1 2 ? 7.228 18.724 22.856 1 80.94 2 SE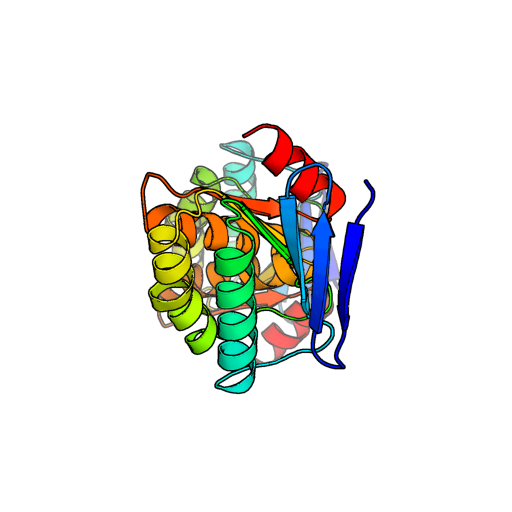R B CA 1
ATOM 1088 C C . SER B 1 2 ? 6.003 19.167 22.063 1 80.94 2 SER B C 1
ATOM 1090 O O . SER B 1 2 ? 6.125 19.902 21.081 1 80.94 2 SER B O 1
ATOM 1092 N N . THR B 1 3 ? 4.883 18.504 22.176 1 90.48 3 THR B N 1
ATOM 1093 C CA . THR B 1 3 ? 3.643 18.902 21.52 1 90.48 3 THR B CA 1
ATOM 1094 C C . THR B 1 3 ? 2.636 19.427 22.539 1 90.48 3 THR B C 1
ATOM 1096 O O . THR B 1 3 ? 2.671 19.041 23.709 1 90.48 3 THR B O 1
ATOM 1099 N N . GLU B 1 4 ? 1.909 20.455 22.183 1 96.42 4 GLU B N 1
ATOM 1100 C CA . GLU B 1 4 ? 0.792 20.981 22.962 1 96.42 4 GLU B CA 1
ATOM 1101 C C . GLU B 1 4 ? -0.538 20.418 22.469 1 96.42 4 GLU B C 1
ATOM 1103 O O . GLU B 1 4 ? -0.831 20.461 21.272 1 96.42 4 GLU B O 1
ATOM 1108 N N . LEU B 1 5 ? -1.334 19.917 23.438 1 97.16 5 LEU B N 1
ATOM 1109 C CA . LEU B 1 5 ? -2.671 19.443 23.098 1 97.16 5 LEU B CA 1
ATOM 1110 C C . LEU B 1 5 ? -3.624 20.614 22.883 1 97.16 5 LEU B C 1
ATOM 1112 O O . LEU B 1 5 ? -3.798 21.45 23.772 1 97.16 5 LEU B O 1
ATOM 1116 N N . ILE B 1 6 ? -4.229 20.659 21.737 1 98.21 6 ILE B N 1
ATOM 1117 C CA . ILE B 1 6 ? -5.134 21.748 21.383 1 98.21 6 ILE B CA 1
ATOM 1118 C C . ILE B 1 6 ? -6.581 21.297 21.571 1 98.21 6 ILE B C 1
ATOM 1120 O O . ILE B 1 6 ? -7.398 22.03 22.133 1 98.21 6 ILE B O 1
ATOM 1124 N N . GLU B 1 7 ? -6.889 20.109 21.098 1 98.13 7 GLU B N 1
ATOM 1125 C CA . GLU B 1 7 ? -8.243 19.566 21.123 1 98.13 7 GLU B CA 1
ATOM 1126 C C . GLU B 1 7 ? -8.228 18.042 21.047 1 98.13 7 GLU B C 1
ATOM 1128 O O . GLU B 1 7 ? -7.402 17.458 20.342 1 98.13 7 GLU B O 1
ATOM 1133 N N . ARG B 1 8 ? -9.071 17.416 21.865 1 96.83 8 ARG B N 1
ATOM 1134 C CA . ARG B 1 8 ? -9.256 15.97 21.801 1 96.83 8 ARG B CA 1
ATOM 1135 C C . ARG B 1 8 ? -10.737 15.606 21.812 1 96.83 8 ARG B C 1
ATOM 1137 O O . ARG B 1 8 ? -11.494 16.089 22.656 1 96.83 8 ARG B O 1
ATOM 1144 N N . THR B 1 9 ? -11.177 14.913 20.841 1 97.5 9 THR B N 1
ATOM 1145 C CA . THR B 1 9 ? -12.506 14.314 20.787 1 97.5 9 THR B CA 1
ATOM 1146 C C . THR B 1 9 ? -12.411 12.794 20.701 1 97.5 9 THR B C 1
ATOM 1148 O O . THR B 1 9 ? -11.314 12.232 20.731 1 97.5 9 THR B O 1
ATOM 1151 N N . ASP B 1 10 ? -13.545 12.124 20.697 1 96.08 10 ASP B N 1
ATOM 1152 C CA . ASP B 1 10 ? -13.542 10.68 20.486 1 96.08 10 ASP B CA 1
ATOM 1153 C C . ASP B 1 10 ? -12.985 10.327 19.109 1 96.08 10 ASP B C 1
ATOM 1155 O O . ASP B 1 10 ? -12.375 9.27 18.933 1 96.08 10 ASP B O 1
ATOM 1159 N N . GLU B 1 11 ? -13.104 11.255 18.204 1 95.88 11 GLU B N 1
ATOM 1160 C CA . GLU B 1 11 ? -12.797 10.945 16.811 1 95.88 11 GLU B CA 1
ATOM 1161 C C . GLU B 1 11 ? -11.374 11.363 16.454 1 95.88 11 GLU B C 1
ATOM 1163 O O . GLU B 1 11 ? -10.732 10.739 15.606 1 95.88 11 GLU B O 1
ATOM 1168 N N . TYR B 1 12 ? -10.902 12.46 17.095 1 97.54 12 TYR B N 1
ATOM 1169 C CA . TYR B 1 12 ? -9.593 12.936 16.664 1 97.54 12 TYR B CA 1
ATOM 1170 C C . TYR B 1 12 ? -8.906 13.723 17.774 1 97.54 12 TYR B C 1
ATOM 1172 O O . TYR B 1 12 ? -9.54 14.093 18.765 1 97.54 12 TYR B O 1
ATOM 1180 N N . THR B 1 13 ? -7.63 13.925 17.625 1 98.01 13 THR B N 1
ATOM 1181 C CA . THR B 1 13 ? -6.786 14.769 18.464 1 98.01 13 THR B CA 1
ATOM 1182 C C . THR B 1 13 ? -5.999 15.762 17.613 1 98.01 13 THR B C 1
ATOM 1184 O O . THR B 1 13 ? -5.494 15.409 16.546 1 98.01 13 THR B O 1
ATOM 1187 N N . ILE B 1 14 ? -5.94 17.042 18.079 1 98.33 14 ILE B N 1
ATOM 1188 C CA . ILE B 1 14 ? -5.076 18.058 17.488 1 98.33 14 ILE B CA 1
ATOM 1189 C C . ILE B 1 14 ? -3.959 18.417 18.466 1 98.33 14 ILE B C 1
ATOM 1191 O O . ILE B 1 14 ? -4.223 18.759 19.621 1 98.33 14 ILE B O 1
ATOM 1195 N N . GLU B 1 15 ? -2.767 18.248 18.024 1 98.02 15 GLU B N 1
ATOM 1196 C CA . GLU B 1 15 ? -1.603 18.744 18.753 1 98.02 15 GLU B CA 1
ATOM 1197 C C . GLU B 1 15 ? -0.792 19.716 17.902 1 98.02 15 GLU B C 1
ATOM 1199 O O . GLU B 1 15 ? -0.904 19.717 16.674 1 98.02 15 GLU B O 1
ATOM 1204 N N . LEU B 1 16 ? -0.026 20.56 18.56 1 97.67 16 LEU B N 1
ATOM 1205 C CA . LEU B 1 16 ? 0.855 21.503 17.879 1 97.67 16 LEU B CA 1
ATOM 1206 C C . LEU B 1 16 ? 2.297 21.335 18.346 1 97.67 16 LEU B C 1
ATOM 1208 O O . LEU B 1 16 ? 2.573 21.381 19.547 1 97.67 16 LEU B O 1
ATOM 1212 N N . ASP B 1 17 ? 3.172 20.937 17.425 1 96.22 17 ASP B N 1
ATOM 1213 C CA . ASP B 1 17 ? 4.596 21.042 17.726 1 96.22 17 ASP B CA 1
ATOM 1214 C C . ASP B 1 17 ? 5.026 22.503 17.845 1 96.22 17 ASP B C 1
ATOM 1216 O O . ASP B 1 17 ? 5.129 23.209 16.84 1 96.22 17 ASP B O 1
ATOM 1220 N N . GLU B 1 18 ? 5.286 22.914 19.017 1 90.61 18 GLU B N 1
ATOM 1221 C CA . GLU B 1 18 ? 5.5 24.331 19.297 1 90.61 18 GLU B CA 1
ATOM 1222 C C . GLU B 1 18 ? 6.809 24.822 18.686 1 90.61 18 GLU B C 1
ATOM 1224 O O . GLU B 1 18 ? 6.92 25.987 18.297 1 90.61 18 GLU B O 1
ATOM 1229 N N . GLN B 1 19 ? 7.725 23.96 18.618 1 91.55 19 GLN B N 1
ATOM 1230 C CA . GLN B 1 19 ? 9.035 24.362 18.118 1 91.55 19 GLN B CA 1
ATOM 1231 C C . GLN B 1 19 ? 8.995 24.62 16.615 1 91.55 19 GLN B C 1
ATOM 1233 O O . GLN B 1 19 ? 9.544 25.614 16.135 1 91.55 19 GLN B O 1
ATOM 1238 N N . GLN B 1 20 ? 8.327 23.859 15.899 1 94.61 20 GLN B N 1
ATOM 1239 C CA . GLN B 1 20 ? 8.332 23.952 14.443 1 94.61 20 GLN B CA 1
ATOM 1240 C C . GLN B 1 20 ? 7.024 24.544 13.925 1 94.61 20 GLN B C 1
ATOM 1242 O O . GLN B 1 20 ? 6.901 24.847 12.736 1 94.61 20 GLN B O 1
ATOM 1247 N N . ASN B 1 21 ? 6.019 24.765 14.782 1 96.03 21 ASN B N 1
ATOM 1248 C CA . ASN B 1 21 ? 4.681 25.214 14.413 1 96.03 21 ASN B CA 1
ATOM 1249 C C . ASN B 1 21 ? 4.033 24.273 13.401 1 96.03 21 ASN B C 1
ATOM 1251 O O . ASN B 1 21 ? 3.542 24.716 12.362 1 96.03 21 ASN B O 1
ATOM 1255 N N . VAL B 1 22 ? 4.095 23.037 13.712 1 97.84 22 VAL B N 1
ATOM 1256 C CA . VAL B 1 22 ? 3.504 22.011 12.861 1 97.84 22 VAL B CA 1
ATOM 1257 C C . VAL B 1 22 ? 2.312 21.373 13.572 1 97.84 22 VAL B C 1
ATOM 1259 O O . VAL B 1 22 ? 2.473 20.733 14.614 1 97.84 22 VAL B O 1
ATOM 1262 N N . PRO B 1 23 ? 1.127 21.538 13.033 1 98.52 23 PRO B N 1
ATOM 1263 C CA . PRO B 1 23 ? -0.008 20.807 13.601 1 98.52 23 PRO B CA 1
ATOM 1264 C C . PRO B 1 23 ? 0.058 19.307 13.322 1 98.52 23 PRO B C 1
ATOM 1266 O O . PRO B 1 23 ? 0.476 18.895 12.237 1 98.52 23 PRO B O 1
ATOM 1269 N N . ILE B 1 24 ? -0.308 18.506 14.319 1 98.02 24 ILE B N 1
ATOM 1270 C CA . ILE B 1 24 ? -0.418 17.054 14.233 1 98.02 24 ILE B CA 1
ATOM 1271 C C . ILE B 1 24 ? -1.865 16.631 14.474 1 98.02 24 ILE B C 1
ATOM 1273 O O . ILE B 1 24 ? -2.419 16.875 15.549 1 98.02 24 ILE B O 1
ATOM 1277 N N . PHE B 1 25 ? -2.419 16.03 13.439 1 98.49 25 PHE B N 1
ATOM 1278 C CA . PHE B 1 25 ? -3.799 15.562 13.491 1 98.49 25 PHE B CA 1
ATOM 1279 C C . PHE B 1 25 ? -3.852 14.041 13.572 1 98.49 25 PHE B C 1
ATOM 1281 O O . PHE B 1 25 ? -3.28 13.349 12.727 1 98.49 25 PHE B O 1
ATOM 1288 N N . THR B 1 26 ? -4.529 13.535 14.597 1 96.58 26 THR B N 1
ATOM 1289 C CA . THR B 1 26 ? -4.604 12.091 14.792 1 96.58 26 THR B CA 1
ATOM 1290 C C . THR B 1 26 ? -6.053 11.614 14.745 1 96.58 26 THR B C 1
ATOM 1292 O O . THR B 1 26 ? -6.912 12.152 15.447 1 96.58 26 THR B O 1
ATOM 1295 N N . TYR B 1 27 ? -6.293 10.677 13.868 1 94.09 27 TYR B N 1
ATOM 1296 C CA . TYR B 1 27 ? -7.567 9.973 13.953 1 94.09 27 TYR B CA 1
ATOM 1297 C C . TYR B 1 27 ? -7.571 8.99 15.118 1 94.09 27 TYR B C 1
ATOM 1299 O O . TYR B 1 27 ? -6.681 8.144 15.227 1 94.09 27 TYR B O 1
ATOM 1307 N N . ASN B 1 28 ? -8.592 9.106 15.978 1 93.08 28 ASN B N 1
ATOM 1308 C CA . ASN B 1 28 ? -8.718 8.191 17.107 1 93.08 28 ASN B CA 1
ATOM 1309 C C . ASN B 1 28 ? -9.619 7.006 16.771 1 93.08 28 ASN B C 1
ATOM 1311 O O . ASN B 1 28 ? -9.561 5.969 17.434 1 93.08 28 ASN B O 1
ATOM 1315 N N . THR B 1 29 ? -10.529 7.223 15.836 1 90.05 29 THR B N 1
ATOM 1316 C CA . THR B 1 29 ? -11.437 6.193 15.343 1 90.05 29 THR B CA 1
ATOM 1317 C C . THR B 1 29 ? -11.641 6.327 13.837 1 90.05 29 THR B C 1
ATOM 1319 O O . THR B 1 29 ? -11.294 7.353 13.248 1 90.05 29 THR B O 1
ATOM 1322 N N . PHE B 1 30 ? -12.108 5.286 13.304 1 87.93 30 PHE B N 1
ATOM 1323 C CA . PHE B 1 30 ? -12.388 5.336 11.874 1 87.93 30 PHE B CA 1
ATOM 1324 C C . PHE B 1 30 ? -13.576 6.247 11.587 1 87.93 30 PHE B C 1
ATOM 1326 O O . PHE B 1 30 ? -14.628 6.121 12.215 1 87.93 30 PHE B O 1
ATOM 1333 N N . VAL B 1 31 ? -13.418 7.195 10.689 1 92.01 31 VAL B N 1
ATOM 1334 C CA . VAL B 1 31 ? -14.47 8.085 10.209 1 92.01 31 VAL B CA 1
ATOM 1335 C C . VAL B 1 31 ? -14.491 8.085 8.682 1 92.01 31 VAL B C 1
ATOM 1337 O O . VAL B 1 31 ? -13.462 7.857 8.041 1 92.01 31 VAL B O 1
ATOM 1340 N N . SER B 1 32 ? -15.722 8.283 8.096 1 91.24 32 SER B N 1
ATOM 1341 C CA . SER B 1 32 ? -15.881 8.314 6.646 1 91.24 32 SER B CA 1
ATOM 1342 C C . SER B 1 32 ? -16.982 9.285 6.231 1 91.24 32 SER B C 1
ATOM 1344 O O . SER B 1 32 ? -17.709 9.807 7.079 1 91.24 32 SER B O 1
ATOM 1346 N N . GLY B 1 33 ? -17.019 9.584 4.975 1 94.47 33 GLY B N 1
ATOM 1347 C CA . GLY B 1 33 ? -18.072 10.44 4.452 1 94.47 33 GLY B CA 1
ATOM 1348 C C . GLY B 1 33 ? -18.057 11.835 5.046 1 94.47 33 GLY B C 1
ATOM 1349 O O . GLY B 1 33 ? -17.001 12.464 5.142 1 94.47 33 GLY B O 1
ATOM 1350 N N . GLU B 1 34 ? -19.239 12.346 5.333 1 96.38 34 GLU B N 1
ATOM 1351 C CA . GLU B 1 34 ? -19.38 13.727 5.782 1 96.38 34 GLU B CA 1
ATOM 1352 C C . GLU B 1 34 ? -18.671 13.949 7.115 1 96.38 34 GLU B C 1
ATOM 1354 O O . GLU B 1 34 ? -18.127 15.027 7.363 1 96.38 34 GLU B O 1
ATOM 1359 N N . GLU B 1 35 ? -18.627 12.95 7.971 1 96.59 35 GLU B N 1
ATOM 1360 C CA . GLU B 1 35 ? -17.921 13.077 9.242 1 96.59 35 GLU B CA 1
ATOM 1361 C C . GLU B 1 35 ? -16.428 13.308 9.024 1 96.59 35 GLU B C 1
ATOM 1363 O O . GLU B 1 35 ? -15.828 14.172 9.666 1 96.59 35 GLU B O 1
ATOM 1368 N N . LEU B 1 36 ? -15.79 12.538 8.137 1 96.66 36 LEU B N 1
ATOM 1369 C CA . LEU B 1 36 ? -14.389 12.732 7.781 1 96.66 36 LEU B CA 1
ATOM 1370 C C . LEU B 1 36 ? -14.159 14.133 7.223 1 96.66 36 LEU B C 1
ATOM 1372 O O . LEU B 1 36 ? -13.195 14.804 7.598 1 96.66 36 LEU B O 1
ATOM 1376 N N . ARG B 1 37 ? -15.078 14.555 6.385 1 97.35 37 ARG B N 1
ATOM 1377 C CA . ARG B 1 37 ? -14.912 15.853 5.74 1 97.35 37 ARG B CA 1
ATOM 1378 C C . ARG B 1 37 ? -15.015 16.986 6.756 1 97.35 37 ARG B C 1
ATOM 1380 O O . ARG B 1 37 ? -14.27 17.965 6.679 1 97.35 37 ARG B O 1
ATOM 1387 N N . ASP B 1 38 ? -15.971 16.88 7.676 1 97.84 38 ASP B N 1
ATOM 1388 C CA . ASP B 1 38 ? -16.111 17.882 8.728 1 97.84 38 ASP B CA 1
ATOM 1389 C C . ASP B 1 38 ? -14.835 17.986 9.56 1 97.84 38 ASP B C 1
ATOM 1391 O O . ASP B 1 38 ? -14.378 19.088 9.871 1 97.84 38 ASP B O 1
ATOM 1395 N N . ILE B 1 39 ? -14.286 16.887 9.889 1 98.13 39 ILE B N 1
ATOM 1396 C CA . ILE B 1 39 ? -13.046 16.853 10.656 1 98.13 39 ILE B CA 1
ATOM 1397 C C . ILE B 1 39 ? -11.919 17.485 9.843 1 98.13 39 ILE B C 1
ATOM 1399 O O . ILE B 1 39 ? -11.186 18.34 10.346 1 98.13 39 ILE B O 1
ATOM 1403 N N . ALA B 1 40 ? -11.807 17.08 8.614 1 97.99 40 ALA B N 1
ATOM 1404 C CA . ALA B 1 40 ? -10.756 17.596 7.74 1 97.99 40 ALA B CA 1
ATOM 1405 C C . ALA B 1 40 ? -10.877 19.107 7.571 1 97.99 40 ALA B C 1
ATOM 1407 O O . ALA B 1 40 ? -9.868 19.815 7.517 1 97.99 40 ALA B O 1
ATOM 1408 N N . ARG B 1 41 ? -12.13 19.608 7.476 1 98.26 41 ARG B N 1
ATOM 1409 C CA . ARG B 1 41 ? -12.342 21.049 7.376 1 98.26 41 ARG B CA 1
ATOM 1410 C C . ARG B 1 41 ? -11.9 21.757 8.652 1 98.26 41 ARG B C 1
ATOM 1412 O O . ARG B 1 41 ? -11.296 22.83 8.596 1 98.26 41 ARG B O 1
ATOM 1419 N N . THR B 1 42 ? -12.229 21.209 9.776 1 98.43 42 THR B N 1
ATOM 1420 C CA . THR B 1 42 ? -11.773 21.744 11.054 1 98.43 42 THR B CA 1
ATOM 1421 C C . THR B 1 42 ? -10.25 21.83 11.092 1 98.43 42 THR B C 1
ATOM 1423 O O . THR B 1 42 ? -9.691 22.827 11.555 1 98.43 42 THR B O 1
ATOM 1426 N N . TRP B 1 43 ? -9.574 20.829 10.59 1 98.67 43 TRP B N 1
ATOM 1427 C CA . TRP B 1 43 ? -8.116 20.791 10.584 1 98.67 43 TRP B CA 1
ATOM 1428 C C . TRP B 1 43 ? -7.548 21.841 9.635 1 98.67 43 TRP B C 1
ATOM 1430 O O . TRP B 1 43 ? -6.555 22.501 9.952 1 98.67 43 TRP B O 1
ATOM 1440 N N . ALA B 1 44 ? -8.218 22.009 8.536 1 98.5 44 ALA B N 1
ATOM 1441 C CA . ALA B 1 44 ? -7.787 23.044 7.601 1 98.5 44 ALA B CA 1
ATOM 1442 C C . ALA B 1 44 ? -7.901 24.431 8.227 1 98.5 44 ALA B C 1
ATOM 1444 O O . ALA B 1 44 ? -7.012 25.269 8.062 1 98.5 44 ALA B O 1
ATOM 1445 N N . ASP B 1 45 ? -8.994 24.674 8.884 1 98.31 45 ASP B N 1
ATOM 1446 C CA . ASP B 1 45 ? -9.194 25.95 9.563 1 98.31 45 ASP B CA 1
ATOM 1447 C C . ASP B 1 45 ? -8.099 26.201 10.597 1 98.31 45 ASP B C 1
ATOM 1449 O O . ASP B 1 45 ? -7.617 27.327 10.739 1 98.31 45 ASP B O 1
ATOM 1453 N N . PHE B 1 46 ? -7.726 25.183 11.287 1 98.41 46 PHE B N 1
ATOM 1454 C CA . PHE B 1 46 ? -6.681 25.316 12.295 1 98.41 46 PHE B CA 1
ATOM 1455 C C . PHE B 1 46 ? -5.341 25.639 11.645 1 98.41 46 PHE B C 1
ATOM 1457 O O . PHE B 1 46 ? -4.595 26.489 12.136 1 98.41 46 PHE B O 1
ATOM 1464 N N . ILE B 1 47 ? -5.022 24.943 10.596 1 98.35 47 ILE B N 1
ATOM 1465 C CA . ILE B 1 47 ? -3.792 25.213 9.86 1 98.35 47 ILE B CA 1
ATOM 1466 C C . ILE B 1 47 ? -3.743 26.686 9.459 1 98.35 47 ILE B C 1
ATOM 1468 O O . ILE B 1 47 ? -2.726 27.355 9.654 1 98.35 47 ILE B O 1
ATOM 1472 N N . ALA B 1 48 ? -4.86 27.194 8.975 1 97.58 48 ALA B N 1
ATOM 1473 C CA . ALA B 1 48 ? -4.949 28.586 8.542 1 97.58 48 ALA B CA 1
ATOM 1474 C C . ALA B 1 48 ? -4.769 29.539 9.72 1 97.58 48 ALA B C 1
ATOM 1476 O O . ALA B 1 48 ? -4.036 30.526 9.621 1 97.58 48 ALA B O 1
ATOM 1477 N N . SER B 1 49 ? -5.401 29.194 10.769 1 97.4 49 SER B N 1
ATOM 1478 C CA . SER B 1 49 ? -5.352 30.06 11.943 1 97.4 49 SER B CA 1
ATOM 1479 C C . SER B 1 49 ? -3.939 30.14 12.511 1 97.4 49 SER B C 1
ATOM 1481 O O . SER B 1 49 ? -3.533 31.18 13.034 1 97.4 49 SER B O 1
ATOM 1483 N N . GLU B 1 50 ? -3.166 29.103 12.408 1 96.82 50 GLU B N 1
ATOM 1484 C CA . GLU B 1 50 ? -1.808 29.042 12.94 1 96.82 50 GLU B CA 1
ATOM 1485 C C . GLU B 1 50 ? -0.797 29.592 11.938 1 96.82 50 GLU B C 1
ATOM 1487 O O . GLU B 1 50 ? 0.358 29.842 12.288 1 96.82 50 GLU B O 1
ATOM 1492 N N . GLY B 1 51 ? -1.306 29.716 10.727 1 97.05 51 GLY B N 1
ATOM 1493 C CA . GLY B 1 51 ? -0.388 30.111 9.671 1 97.05 51 GLY B CA 1
ATOM 1494 C C . GLY B 1 51 ? 0.658 29.055 9.364 1 97.05 51 GLY B C 1
ATOM 1495 O O . GLY B 1 51 ? 1.797 29.382 9.027 1 97.05 51 GLY B O 1
ATOM 1496 N N . ALA B 1 52 ? 0.324 27.84 9.563 1 97.26 52 ALA B N 1
ATOM 1497 C CA . ALA B 1 52 ? 1.258 26.741 9.336 1 97.26 52 ALA B CA 1
ATOM 1498 C C . ALA B 1 52 ? 1.396 26.436 7.847 1 97.26 52 ALA B C 1
ATOM 1500 O O . ALA B 1 52 ? 0.41 26.469 7.107 1 97.26 52 ALA B O 1
ATOM 1501 N N . ASP B 1 53 ? 2.591 26.071 7.478 1 98.06 53 ASP B N 1
ATOM 1502 C CA . ASP B 1 53 ? 2.816 25.719 6.079 1 98.06 53 ASP B CA 1
ATOM 1503 C C . ASP B 1 53 ? 3.143 24.235 5.932 1 98.06 53 ASP B C 1
ATOM 1505 O O . ASP B 1 53 ? 3.523 23.782 4.85 1 98.06 53 ASP B O 1
ATOM 1509 N N . GLN B 1 54 ? 3.035 23.51 7.082 1 98.5 54 GLN B N 1
ATOM 1510 C CA . GLN B 1 54 ? 3.263 22.07 7.145 1 98.5 54 GLN B CA 1
ATOM 1511 C C . GLN B 1 54 ? 2.258 21.394 8.073 1 98.5 54 GLN B C 1
ATOM 1513 O O . GLN B 1 54 ? 1.657 22.048 8.928 1 98.5 54 GLN B O 1
ATOM 1518 N N . TYR B 1 55 ? 2.036 20.08 7.899 1 98.5 55 TYR B N 1
ATOM 1519 C CA . TYR B 1 55 ? 1.157 19.346 8.803 1 98.5 55 TYR B CA 1
ATOM 1520 C C . TYR B 1 55 ? 1.516 17.865 8.829 1 98.5 55 TYR B C 1
ATOM 1522 O O . TYR B 1 55 ? 2.206 17.371 7.934 1 98.5 55 TYR B O 1
ATOM 1530 N N . VAL B 1 56 ? 1.077 17.194 9.89 1 97.71 56 VAL B N 1
ATOM 1531 C CA . VAL B 1 56 ? 1.099 15.741 10.02 1 97.71 56 VAL B CA 1
ATOM 1532 C C . VAL B 1 56 ? -0.321 15.219 10.228 1 97.71 56 VAL B C 1
ATOM 1534 O O . VAL B 1 56 ? -1.085 15.78 11.016 1 97.71 56 VAL B O 1
ATOM 1537 N N . VAL B 1 57 ? -0.713 14.241 9.452 1 96.56 57 VAL B N 1
ATOM 1538 C CA . VAL B 1 57 ? -1.916 13.47 9.746 1 96.56 57 VAL B CA 1
ATOM 1539 C C . VAL B 1 57 ? -1.534 12.04 10.124 1 96.56 57 VAL B C 1
ATOM 1541 O O . VAL B 1 57 ? -0.874 11.343 9.35 1 96.56 57 VAL B O 1
ATOM 1544 N N . ASN B 1 58 ? -1.909 11.643 11.307 1 92.63 58 ASN B N 1
ATOM 1545 C CA . ASN B 1 58 ? -1.647 10.309 11.838 1 92.63 58 ASN B CA 1
ATOM 1546 C C . ASN B 1 58 ? -2.869 9.405 11.709 1 92.63 58 ASN B C 1
ATOM 1548 O O . ASN B 1 58 ? -3.89 9.639 12.358 1 92.63 58 ASN B O 1
ATOM 1552 N N . THR B 1 59 ? -2.735 8.404 10.908 1 87.59 59 THR B N 1
ATOM 1553 C CA . THR B 1 59 ? -3.82 7.472 10.624 1 87.59 59 THR B CA 1
ATOM 1554 C C . THR B 1 59 ? -3.495 6.083 11.166 1 87.59 59 THR B C 1
ATOM 1556 O O . THR B 1 59 ? -4.049 5.084 10.701 1 87.59 59 THR B O 1
ATOM 1559 N N . GLU B 1 60 ? -2.587 5.976 12.068 1 79.33 60 GLU B N 1
ATOM 1560 C CA . GLU B 1 60 ? -2.1 4.688 12.554 1 79.33 60 GLU B CA 1
ATOM 1561 C C . GLU B 1 60 ? -3.238 3.846 13.122 1 79.33 60 GLU B C 1
ATOM 1563 O O . GLU B 1 60 ? -3.201 2.615 13.054 1 79.33 60 GLU B O 1
ATOM 1568 N N . SER B 1 61 ? -4.241 4.468 13.633 1 76.89 61 SER B N 1
ATOM 1569 C CA . SER B 1 61 ? -5.284 3.752 14.361 1 76.89 61 SER B CA 1
ATOM 1570 C C . SER B 1 61 ? -6.463 3.42 13.452 1 76.89 61 SER B C 1
ATOM 1572 O O . SER B 1 61 ? -7.446 2.821 13.895 1 76.89 61 SER B O 1
ATOM 1574 N N . ILE B 1 62 ? -6.317 3.859 12.231 1 74.81 62 ILE B N 1
ATOM 1575 C CA . ILE B 1 62 ? -7.467 3.621 11.365 1 74.81 62 ILE B CA 1
ATOM 1576 C C . ILE B 1 62 ? -7.019 2.896 10.099 1 74.81 62 ILE B C 1
ATOM 1578 O O . ILE B 1 62 ? -5.831 2.889 9.768 1 74.81 62 ILE B O 1
ATOM 1582 N N . SER B 1 63 ? -7.977 2.339 9.438 1 66.8 63 SER B N 1
ATOM 1583 C CA . SER B 1 63 ? -7.761 1.729 8.13 1 66.8 63 SER B CA 1
ATOM 1584 C C . SER B 1 63 ? -7.722 2.783 7.029 1 66.8 63 SER B C 1
ATOM 1586 O O . SER B 1 63 ? -7.975 3.963 7.282 1 66.8 63 SER B O 1
ATOM 1588 N N . ALA B 1 64 ? -7.38 2.357 5.862 1 67.1 64 ALA B N 1
ATOM 1589 C CA . ALA B 1 64 ? -7.331 3.251 4.708 1 67.1 64 ALA B CA 1
ATOM 1590 C C . ALA B 1 64 ? -8.711 3.824 4.398 1 67.1 64 ALA B C 1
ATOM 1592 O O . ALA B 1 64 ? -9.725 3.14 4.56 1 67.1 64 ALA B O 1
ATOM 1593 N N . HIS B 1 65 ? -8.75 5.064 3.962 1 75.89 65 HIS B N 1
ATOM 1594 C CA . HIS B 1 65 ? -9.966 5.723 3.502 1 75.89 65 HIS B CA 1
ATOM 1595 C C . HIS B 1 65 ? -10.528 5.039 2.26 1 75.89 65 HIS B C 1
ATOM 1597 O O . HIS B 1 65 ? -9.777 4.458 1.473 1 75.89 65 HIS B O 1
ATOM 1603 N N . ASP B 1 66 ? -11.781 5.056 2.148 1 76.18 66 ASP B N 1
ATOM 1604 C CA . ASP B 1 66 ? -12.36 4.518 0.921 1 76.18 66 ASP B CA 1
ATOM 1605 C C . ASP B 1 66 ? -12.087 5.439 -0.265 1 76.18 66 ASP B C 1
ATOM 1607 O O . ASP B 1 66 ? -11.539 6.531 -0.097 1 76.18 66 ASP B O 1
ATOM 1611 N N . ASP B 1 67 ? -12.447 5.056 -1.488 1 76.71 67 ASP B N 1
ATOM 1612 C CA . ASP B 1 67 ? -12.09 5.747 -2.724 1 76.71 67 ASP B CA 1
ATOM 1613 C C . ASP B 1 67 ? -12.708 7.142 -2.77 1 76.71 67 ASP B C 1
ATOM 1615 O O . ASP B 1 67 ? -12.069 8.095 -3.221 1 76.71 67 ASP B O 1
ATOM 1619 N N . ALA B 1 68 ? -13.94 7.253 -2.362 1 86.16 68 ALA B N 1
ATOM 1620 C CA . ALA B 1 68 ? -14.629 8.541 -2.39 1 86.16 68 ALA B CA 1
ATOM 1621 C C . ALA B 1 68 ? -13.952 9.545 -1.461 1 86.16 68 ALA B C 1
ATOM 1623 O O . ALA B 1 68 ? -13.773 10.711 -1.822 1 86.16 68 ALA B O 1
ATOM 1624 N N . ASP B 1 69 ? -13.579 9.116 -0.29 1 88.73 69 ASP B N 1
ATOM 1625 C CA . ASP B 1 69 ? -12.906 9.982 0.673 1 88.73 69 ASP B CA 1
ATOM 1626 C C . ASP B 1 69 ? -11.503 10.35 0.195 1 88.73 69 ASP B C 1
ATOM 1628 O O . ASP B 1 69 ? -11.084 11.503 0.313 1 88.73 69 ASP B O 1
ATOM 1632 N N . LYS B 1 70 ? -10.788 9.411 -0.371 1 85.89 70 LYS B N 1
ATOM 1633 C CA . LYS B 1 70 ? -9.469 9.695 -0.929 1 85.89 70 LYS B CA 1
ATOM 1634 C C . LYS B 1 70 ? -9.552 10.758 -2.021 1 85.89 70 LYS B C 1
ATOM 1636 O O . LYS B 1 70 ? -8.728 11.674 -2.066 1 85.89 70 LYS B O 1
ATOM 1641 N N . ARG B 1 71 ? -10.51 10.602 -2.832 1 88.05 71 ARG B N 1
ATOM 1642 C CA . ARG B 1 71 ? -10.696 11.555 -3.922 1 88.05 71 ARG B CA 1
ATOM 1643 C C . ARG B 1 71 ? -10.988 12.952 -3.384 1 88.05 71 ARG B C 1
ATOM 1645 O O . ARG B 1 71 ? -10.406 13.935 -3.847 1 88.05 71 ARG B O 1
ATOM 1652 N N . TRP B 1 72 ? -11.878 13.05 -2.485 1 94.67 72 TRP B N 1
ATOM 1653 C CA . TRP B 1 72 ? -12.212 14.352 -1.916 1 94.67 72 TRP B CA 1
ATOM 1654 C C . TRP B 1 72 ? -10.995 14.983 -1.248 1 94.67 72 TRP B C 1
ATOM 1656 O O . TRP B 1 72 ? -10.755 16.184 -1.388 1 94.67 72 TRP B O 1
ATOM 1666 N N . LEU B 1 73 ? -10.272 14.187 -0.493 1 94.88 73 LEU B N 1
ATOM 1667 C CA . LEU B 1 73 ? -9.067 14.692 0.156 1 94.88 73 LEU B CA 1
ATOM 1668 C C . LEU B 1 73 ? -8.077 15.224 -0.874 1 94.88 73 LEU B C 1
ATOM 1670 O O . LEU B 1 73 ? -7.516 16.308 -0.701 1 94.88 73 LEU B O 1
ATOM 1674 N N . ALA B 1 74 ? -7.903 14.506 -1.939 1 92.13 74 ALA B N 1
ATOM 1675 C CA . ALA B 1 74 ? -6.926 14.863 -2.964 1 92.13 74 ALA B CA 1
ATOM 1676 C C . ALA B 1 74 ? -7.408 16.053 -3.789 1 92.13 74 ALA B C 1
ATOM 1678 O O . ALA B 1 74 ? -6.618 16.933 -4.141 1 92.13 74 ALA B O 1
ATOM 1679 N N . GLU B 1 75 ? -8.704 16.151 -4.021 1 94.46 75 GLU B N 1
ATOM 1680 C CA . GLU B 1 75 ? -9.214 17.114 -4.994 1 94.46 75 GLU B CA 1
ATOM 1681 C C . GLU B 1 75 ? -9.754 18.363 -4.303 1 94.46 75 GLU B C 1
ATOM 1683 O O . GLU B 1 75 ? -9.95 19.397 -4.944 1 94.46 75 GLU B O 1
ATOM 1688 N N . THR B 1 76 ? -10.032 18.26 -3.096 1 97.05 76 THR B N 1
ATOM 1689 C CA . THR B 1 76 ? -10.643 19.385 -2.397 1 97.05 76 THR B CA 1
ATOM 1690 C C . THR B 1 76 ? -9.789 19.809 -1.205 1 97.05 76 THR B C 1
ATOM 1692 O O . THR B 1 76 ? -9.37 20.965 -1.114 1 97.05 76 THR B O 1
ATOM 1695 N N . TRP B 1 77 ? -9.431 18.933 -0.363 1 97.26 77 TRP B N 1
ATOM 1696 C CA . TRP B 1 77 ? -8.781 19.295 0.893 1 97.26 77 TRP B CA 1
ATOM 1697 C C . TRP B 1 77 ? -7.343 19.74 0.653 1 97.26 77 TRP B C 1
ATOM 1699 O O . TRP B 1 77 ? -6.938 20.819 1.093 1 97.26 77 TRP B O 1
ATOM 1709 N N . ILE B 1 78 ? -6.59 18.963 -0.054 1 96.95 78 ILE B N 1
ATOM 1710 C CA . ILE B 1 78 ? -5.181 19.277 -0.267 1 96.95 78 ILE B CA 1
ATOM 1711 C C . ILE B 1 78 ? -5.055 20.589 -1.037 1 96.95 78 ILE B C 1
ATOM 1713 O O . ILE B 1 78 ? -4.309 21.484 -0.632 1 96.95 78 ILE B O 1
ATOM 1717 N N . PRO B 1 79 ? -5.857 20.81 -2.11 1 96.9 79 PRO B N 1
ATOM 1718 C CA . PRO B 1 79 ? -5.778 22.101 -2.798 1 96.9 79 PRO B CA 1
ATOM 1719 C C . PRO B 1 79 ? -6.112 23.278 -1.885 1 96.9 79 PRO B C 1
ATOM 1721 O O . PRO B 1 79 ? -5.49 24.338 -1.986 1 96.9 79 PRO B O 1
ATOM 1724 N N . THR B 1 80 ? -7.104 23.099 -1.022 1 97.33 80 THR B N 1
ATOM 1725 C CA . THR B 1 80 ? -7.437 24.138 -0.054 1 97.33 80 THR B CA 1
ATOM 1726 C C . THR B 1 80 ? -6.227 24.478 0.812 1 97.33 80 THR B C 1
ATOM 1728 O O . THR B 1 80 ? -5.942 25.652 1.057 1 97.33 80 THR B O 1
ATOM 1731 N N . LEU B 1 81 ? -5.471 23.461 1.272 1 98.04 81 LEU B N 1
ATOM 1732 C CA . LEU B 1 81 ? -4.295 23.679 2.107 1 98.04 81 LEU B CA 1
ATOM 1733 C C . LEU B 1 81 ? -3.201 24.402 1.328 1 98.04 81 LEU B C 1
ATOM 1735 O O . LEU B 1 81 ? -2.541 25.296 1.861 1 98.04 81 LEU B O 1
ATOM 1739 N N . ILE B 1 82 ? -3.015 24.079 0.097 1 97.14 82 ILE B N 1
ATOM 1740 C CA . ILE B 1 82 ? -1.998 24.695 -0.747 1 97.14 82 ILE B CA 1
ATOM 1741 C C . ILE B 1 82 ? -2.317 26.175 -0.945 1 97.14 82 ILE B C 1
ATOM 1743 O O . ILE B 1 82 ? -1.429 27.026 -0.856 1 97.14 82 ILE B O 1
ATOM 1747 N N . GLU B 1 83 ? -3.572 26.449 -1.193 1 96.82 83 GLU B N 1
ATOM 1748 C CA . GLU B 1 83 ? -4.013 27.833 -1.345 1 96.82 83 GLU B CA 1
ATOM 1749 C C . GLU B 1 83 ? -3.749 28.638 -0.076 1 96.82 83 GLU B C 1
ATOM 1751 O O . GLU B 1 83 ? -3.499 29.844 -0.14 1 96.82 83 GLU B O 1
ATOM 1756 N N . GLN B 1 84 ? -3.73 27.967 1.048 1 96.77 84 GLN B N 1
ATOM 1757 C CA . GLN B 1 84 ? -3.507 28.613 2.337 1 96.77 84 GLN B CA 1
ATOM 1758 C C . GLN B 1 84 ? -2.016 28.728 2.644 1 96.77 84 GLN B C 1
ATOM 1760 O O . GLN B 1 84 ? -1.632 29.24 3.697 1 96.77 84 GLN B O 1
ATOM 1765 N N . GLY B 1 85 ? -1.232 28.21 1.724 1 96.84 85 GLY B N 1
ATOM 1766 C CA . GLY B 1 85 ? 0.199 28.409 1.884 1 96.84 85 GLY B CA 1
ATOM 1767 C C . GLY B 1 85 ? 0.927 27.161 2.348 1 96.84 85 GLY B C 1
ATOM 1768 O O . GLY B 1 85 ? 2.135 27.195 2.591 1 96.84 85 GLY B O 1
ATOM 1769 N N . VAL B 1 86 ? 0.261 26.018 2.469 1 97.81 86 VAL B N 1
ATOM 1770 C CA . VAL B 1 86 ? 0.891 24.773 2.896 1 97.81 86 VAL B CA 1
ATOM 1771 C C . VAL B 1 86 ? 1.754 24.216 1.766 1 97.81 86 VAL B C 1
ATOM 1773 O O . VAL B 1 86 ? 1.326 24.18 0.61 1 97.81 86 VAL B O 1
ATOM 1776 N N . ARG B 1 87 ? 2.923 23.737 2.178 1 97.89 87 ARG B N 1
ATOM 1777 C CA . ARG B 1 87 ? 3.852 23.279 1.149 1 97.89 87 ARG B CA 1
ATOM 1778 C C . ARG B 1 87 ? 4.311 21.851 1.423 1 97.89 87 ARG B C 1
ATOM 1780 O O . ARG B 1 87 ? 4.807 21.169 0.523 1 97.89 87 ARG B O 1
ATOM 1787 N N . HIS B 1 88 ? 4.158 21.395 2.701 1 98.08 88 HIS B N 1
ATOM 1788 C CA . HIS B 1 88 ? 4.583 20.042 3.044 1 98.08 88 HIS B CA 1
ATOM 1789 C C . HIS B 1 88 ? 3.556 19.351 3.934 1 98.08 88 HIS B C 1
ATOM 1791 O O . HIS B 1 88 ? 3.096 19.928 4.922 1 98.08 88 HIS B O 1
ATOM 1797 N N . GLY B 1 89 ? 3.168 18.226 3.573 1 97.76 89 GLY B N 1
ATOM 1798 C CA . GLY B 1 89 ? 2.33 17.352 4.378 1 97.76 89 GLY B CA 1
ATOM 1799 C C . GLY B 1 89 ? 2.957 15.995 4.636 1 97.76 89 GLY B C 1
ATOM 1800 O O . GLY B 1 89 ? 3.693 15.476 3.794 1 97.76 89 GLY B O 1
ATOM 1801 N N . ALA B 1 90 ? 2.71 15.446 5.817 1 95.65 90 ALA B N 1
ATOM 1802 C CA . ALA B 1 90 ? 3.178 14.109 6.173 1 95.65 90 ALA B CA 1
ATOM 1803 C C . ALA B 1 90 ? 2.032 13.248 6.695 1 95.65 90 ALA B C 1
ATOM 1805 O O . ALA B 1 90 ? 1.178 13.727 7.445 1 95.65 90 ALA B O 1
ATOM 1806 N N . GLY B 1 91 ? 1.978 12.076 6.255 1 92.5 91 GLY B N 1
ATOM 1807 C CA . GLY B 1 91 ? 1.05 11.078 6.762 1 92.5 91 GLY B CA 1
ATOM 1808 C C . GLY B 1 91 ? 1.736 9.952 7.511 1 92.5 91 GLY B C 1
ATOM 1809 O O . GLY B 1 91 ? 2.802 9.486 7.103 1 92.5 91 GLY B O 1
ATOM 1810 N N . VAL B 1 92 ? 1.125 9.588 8.64 1 88.07 92 VAL B N 1
ATOM 1811 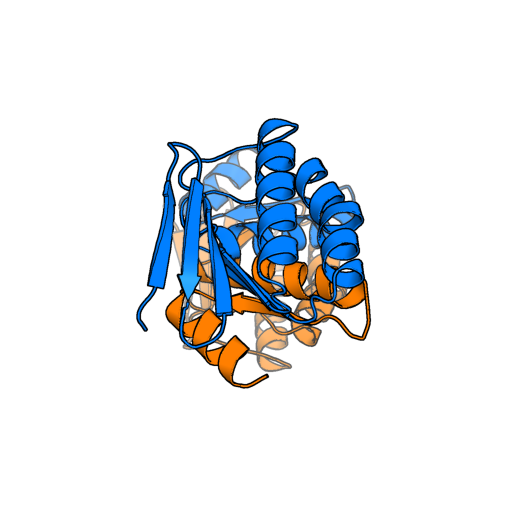C CA . VAL B 1 92 ? 1.62 8.473 9.44 1 88.07 92 VAL B CA 1
ATOM 1812 C C . VAL B 1 92 ? 0.657 7.293 9.334 1 88.07 92 VAL B C 1
ATOM 1814 O O . VAL B 1 92 ? -0.543 7.44 9.576 1 88.07 92 VAL B O 1
ATOM 1817 N N . TYR B 1 93 ? 1.159 6.21 8.98 1 81.02 93 TYR B N 1
ATOM 1818 C CA . TYR B 1 93 ? 0.364 5.005 8.768 1 81.02 93 TYR B CA 1
ATOM 1819 C C . TYR B 1 93 ? 0.911 3.841 9.585 1 81.02 93 TYR B C 1
ATOM 1821 O O . TYR B 1 93 ? 2.117 3.758 9.828 1 81.02 93 TYR B O 1
ATOM 1829 N N . ALA B 1 94 ? -0.122 3.064 9.954 1 70.38 94 ALA B N 1
ATOM 1830 C CA . ALA B 1 94 ? 0.328 1.821 10.574 1 70.38 94 ALA B CA 1
ATOM 1831 C C . ALA B 1 94 ? 0.977 0.898 9.546 1 70.38 94 ALA B C 1
ATOM 1833 O O . ALA B 1 94 ? 0.581 0.885 8.378 1 70.38 94 ALA B O 1
ATOM 1834 N N . ASP B 1 95 ? 1.936 0.279 9.933 1 61.85 95 ASP B N 1
ATOM 1835 C CA . ASP B 1 95 ? 2.607 -0.683 9.063 1 61.85 95 ASP B CA 1
ATOM 1836 C C . ASP B 1 95 ? 1.594 -1.552 8.322 1 61.85 95 ASP B C 1
ATOM 1838 O O . ASP B 1 95 ? 1.754 -1.822 7.13 1 61.85 95 ASP B O 1
ATOM 1842 N N . SER B 1 96 ? 0.518 -1.823 9.01 1 60.22 96 SER B N 1
ATOM 1843 C CA . SER B 1 96 ? -0.505 -2.705 8.458 1 60.22 96 SER B CA 1
ATOM 1844 C C . SER B 1 96 ? -1.306 -2.006 7.365 1 60.22 96 SER B C 1
ATOM 1846 O O . SER B 1 96 ? -1.692 -2.631 6.375 1 60.22 96 SER B O 1
ATOM 1848 N N . ALA B 1 97 ? -1.673 -0.831 7.526 1 58.34 97 ALA B N 1
ATOM 1849 C CA . ALA B 1 97 ? -2.436 -0.068 6.541 1 58.34 97 ALA B CA 1
ATOM 1850 C C . ALA B 1 97 ? -1.636 0.125 5.257 1 58.34 97 ALA B C 1
ATOM 1852 O O . ALA B 1 97 ? -2.178 0.004 4.156 1 58.34 97 ALA B O 1
ATOM 1853 N N . ILE B 1 98 ? -0.448 0.359 5.397 1 58.11 98 ILE B N 1
ATOM 1854 C CA . ILE B 1 98 ? 0.447 0.553 4.261 1 58.11 98 ILE B CA 1
ATOM 1855 C C . ILE B 1 98 ? 0.511 -0.726 3.43 1 58.11 98 ILE B C 1
ATOM 1857 O O . ILE B 1 98 ? 0.445 -0.679 2.2 1 58.11 98 ILE B O 1
ATOM 1861 N N . ALA B 1 99 ? 0.45 -1.717 4.166 1 59.15 99 ALA B N 1
ATOM 1862 C CA . ALA B 1 99 ? 0.487 -3.028 3.523 1 59.15 99 ALA B CA 1
ATOM 1863 C C . ALA B 1 99 ? -0.775 -3.272 2.701 1 59.15 99 ALA B C 1
ATOM 1865 O O . ALA B 1 99 ? -0.704 -3.771 1.575 1 59.15 99 ALA B O 1
ATOM 1866 N N . SER B 1 100 ? -1.907 -2.863 3.089 1 60.65 100 SER B N 1
ATOM 1867 C CA . SER B 1 100 ? -3.191 -3.123 2.446 1 60.65 100 SER B CA 1
ATOM 1868 C C . SER B 1 100 ? -3.322 -2.347 1.139 1 60.65 100 SER B C 1
ATOM 1870 O O . SER B 1 100 ? -3.786 -2.889 0.134 1 60.65 100 SER B O 1
ATOM 1872 N N . MET B 1 101 ? -2.968 -1.135 1.014 1 60.5 101 MET B N 1
ATOM 1873 C CA . MET B 1 101 ? -3.086 -0.308 -0.183 1 60.5 101 MET B CA 1
ATOM 1874 C C . MET B 1 101 ? -2.234 -0.867 -1.317 1 60.5 101 MET B C 1
ATOM 1876 O O . MET B 1 101 ? -2.665 -0.886 -2.472 1 60.5 101 MET B O 1
ATOM 1880 N N . ASP B 1 102 ? -1.084 -1.238 -1.011 1 60.89 102 ASP B N 1
ATOM 1881 C CA . ASP B 1 102 ? -0.188 -1.833 -1.998 1 60.89 102 ASP B CA 1
ATOM 1882 C C . ASP B 1 102 ? -0.795 -3.1 -2.597 1 60.89 102 ASP B C 1
ATOM 1884 O O . ASP B 1 102 ? -0.73 -3.312 -3.81 1 60.89 102 ASP B O 1
ATOM 1888 N N . MET B 1 103 ? -1.485 -3.716 -1.724 1 71.41 103 MET B N 1
ATOM 1889 C CA . MET B 1 103 ? -2.076 -4.978 -2.157 1 71.41 103 MET B CA 1
ATOM 1890 C C . MET B 1 103 ? -3.224 -4.736 -3.131 1 71.41 103 MET B C 1
ATOM 1892 O O . MET B 1 103 ? -3.351 -5.44 -4.135 1 71.41 103 MET B O 1
ATOM 1896 N N . GLU B 1 104 ? -3.984 -3.742 -2.853 1 70.24 104 GLU B N 1
ATOM 1897 C CA . GLU B 1 104 ? -5.104 -3.435 -3.738 1 70.24 104 GLU B CA 1
ATOM 1898 C C . GLU B 1 104 ? -4.614 -2.976 -5.108 1 70.24 104 GLU B C 1
ATOM 1900 O O . GLU B 1 104 ? -5.184 -3.352 -6.135 1 70.24 104 GLU B O 1
ATOM 1905 N N . GLU B 1 105 ? -3.594 -2.17 -5.172 1 71.19 105 GLU B N 1
ATOM 1906 C CA . GLU B 1 105 ? -3.041 -1.687 -6.434 1 71.19 105 GLU B CA 1
ATOM 1907 C C . GLU B 1 105 ? -2.471 -2.834 -7.262 1 71.19 105 GLU B C 1
ATOM 1909 O O . GLU B 1 105 ? -2.645 -2.873 -8.482 1 71.19 105 GLU B O 1
ATOM 1914 N N . ILE B 1 106 ? -1.83 -3.705 -6.629 1 77.61 106 ILE B N 1
ATOM 1915 C CA . ILE B 1 106 ? -1.296 -4.885 -7.3 1 77.61 106 ILE B CA 1
ATOM 1916 C C . ILE B 1 106 ? -2.44 -5.7 -7.899 1 77.61 106 ILE B C 1
ATOM 1918 O O . ILE B 1 106 ? -2.391 -6.084 -9.07 1 77.61 106 ILE B O 1
ATOM 1922 N N . GLU B 1 107 ? -3.492 -5.869 -7.091 1 85.09 107 GLU B N 1
ATOM 1923 C CA . GLU B 1 107 ? -4.632 -6.645 -7.571 1 85.09 107 GLU B CA 1
ATOM 1924 C C . GLU B 1 107 ? -5.283 -5.979 -8.78 1 85.09 107 GLU B C 1
ATOM 1926 O O . GLU B 1 107 ? -5.569 -6.64 -9.781 1 85.09 107 GLU B O 1
ATOM 1931 N N . ASP B 1 108 ? -5.48 -4.682 -8.743 1 81.93 108 ASP B N 1
ATOM 1932 C CA . ASP B 1 108 ? -6.104 -3.955 -9.844 1 81.93 108 ASP B CA 1
ATOM 1933 C C . ASP B 1 108 ? -5.261 -4.053 -11.114 1 81.93 108 ASP B C 1
ATOM 1935 O O . ASP B 1 108 ? -5.792 -4.294 -12.2 1 81.93 108 ASP B O 1
ATOM 1939 N N . GLN B 1 109 ? -3.954 -3.893 -10.955 1 82.3 109 GLN B N 1
ATOM 1940 C CA . GLN B 1 109 ? -3.049 -3.919 -12.099 1 82.3 109 GLN B CA 1
ATOM 1941 C C . GLN B 1 109 ? -3.03 -5.297 -12.754 1 82.3 109 GLN B C 1
ATOM 1943 O O . GLN B 1 109 ? -3.113 -5.409 -13.979 1 82.3 109 GLN B O 1
ATOM 1948 N N . LEU B 1 110 ? -2.963 -6.303 -11.965 1 89.64 110 LEU B N 1
ATOM 1949 C CA . LEU B 1 110 ? -2.838 -7.649 -12.512 1 89.64 110 LEU B CA 1
ATOM 1950 C C . LEU B 1 110 ? -4.176 -8.142 -13.054 1 89.64 110 LEU B C 1
ATOM 1952 O O . LEU B 1 110 ? -4.221 -8.83 -14.077 1 89.64 110 LEU B O 1
ATOM 1956 N N . ASN B 1 111 ? -5.267 -7.687 -12.44 1 92.75 111 ASN B N 1
ATOM 1957 C CA . ASN B 1 111 ? -6.589 -8.109 -12.891 1 92.75 111 ASN B CA 1
ATOM 1958 C C . ASN B 1 111 ? -6.999 -7.392 -14.174 1 92.75 111 ASN B C 1
ATOM 1960 O O . ASN B 1 111 ? -7.927 -7.822 -14.861 1 92.75 111 ASN B O 1
ATOM 1964 N N . ALA B 1 112 ? -6.33 -6.328 -14.506 1 88.96 112 ALA B N 1
ATOM 1965 C CA . ALA B 1 112 ? -6.625 -5.57 -15.719 1 88.96 112 ALA B CA 1
ATOM 1966 C C . ALA B 1 112 ? -5.992 -6.226 -16.943 1 88.96 112 ALA B C 1
ATOM 1968 O O . ALA B 1 112 ? -6.339 -5.897 -18.08 1 88.96 112 ALA B O 1
ATOM 1969 N N . ILE B 1 113 ? -5.06 -7.157 -16.782 1 91.45 113 ILE B N 1
ATOM 1970 C CA . ILE B 1 113 ? -4.299 -7.767 -17.867 1 91.45 113 ILE B CA 1
ATOM 1971 C C . ILE B 1 113 ? -5.22 -8.643 -18.713 1 91.45 113 ILE B C 1
ATOM 1973 O O . ILE B 1 113 ? -5.115 -8.66 -19.942 1 91.45 113 ILE B O 1
ATOM 1977 N N . ASP B 1 114 ? -6.058 -9.335 -18.119 1 93.89 114 ASP B N 1
ATOM 1978 C CA . ASP B 1 114 ? -6.958 -10.278 -18.776 1 93.89 114 ASP B CA 1
ATOM 1979 C C . ASP B 1 114 ? -8.237 -10.472 -17.963 1 93.89 114 ASP B C 1
ATOM 1981 O O . ASP B 1 114 ? -8.18 -10.741 -16.761 1 93.89 114 ASP B O 1
ATOM 1985 N N . PRO B 1 115 ? -9.403 -10.378 -18.594 1 92.22 115 PRO B N 1
ATOM 1986 C CA . PRO B 1 115 ? -10.67 -10.476 -17.865 1 92.22 115 PRO B CA 1
ATOM 1987 C C . PRO B 1 115 ? -10.907 -11.865 -17.277 1 92.22 115 PRO B C 1
ATOM 1989 O O . PRO B 1 115 ? -11.714 -12.021 -16.358 1 92.22 115 PRO B O 1
ATOM 1992 N N . ASP B 1 116 ? -10.161 -12.872 -17.835 1 93.38 116 ASP B N 1
ATOM 1993 C CA . ASP B 1 116 ? -10.366 -14.241 -17.37 1 93.38 116 ASP B CA 1
ATOM 1994 C C . ASP B 1 116 ? -9.335 -14.622 -16.311 1 93.38 116 ASP B C 1
ATOM 1996 O O . ASP B 1 116 ? -9.302 -15.765 -15.852 1 93.38 116 ASP B O 1
ATOM 2000 N N . PHE B 1 117 ? -8.522 -13.698 -15.956 1 96.19 117 PHE B N 1
ATOM 2001 C CA . PHE B 1 117 ? -7.52 -13.888 -14.914 1 96.19 117 PHE B CA 1
ATOM 2002 C C . PHE B 1 117 ? -7.854 -13.054 -13.683 1 96.19 117 PHE B C 1
ATOM 2004 O O . PHE B 1 117 ? -8.197 -11.875 -13.8 1 96.19 117 PHE B O 1
ATOM 2011 N N . GLU B 1 118 ? -7.817 -13.706 -12.396 1 96.31 118 GLU B N 1
ATOM 2012 C CA . GLU B 1 118 ? -8.045 -12.98 -11.15 1 96.31 118 GLU B CA 1
ATOM 2013 C C . GLU B 1 118 ? -6.883 -13.17 -10.18 1 96.31 118 GLU B C 1
ATOM 2015 O O . GLU B 1 118 ? -6.432 -14.296 -9.956 1 96.31 118 GLU B O 1
ATOM 2020 N N . TYR B 1 119 ? -6.384 -12.113 -9.73 1 95.18 119 TYR B N 1
ATOM 2021 C CA . TYR B 1 119 ? -5.319 -12.1 -8.734 1 95.18 119 TYR B CA 1
ATOM 2022 C C . TYR B 1 119 ? -5.809 -11.506 -7.419 1 95.18 119 TYR B C 1
ATOM 2024 O O . TYR B 1 119 ? -6.539 -10.512 -7.413 1 95.18 119 TYR B O 1
ATOM 2032 N N . ARG B 1 120 ? -5.422 -12.126 -6.27 1 91.3 120 ARG B N 1
ATOM 2033 C CA . ARG B 1 120 ? -5.762 -11.607 -4.95 1 91.3 120 ARG B CA 1
ATOM 2034 C C . ARG B 1 120 ? -4.56 -11.665 -4.013 1 91.3 120 ARG B C 1
ATOM 2036 O O . ARG B 1 120 ? -3.675 -12.507 -4.181 1 91.3 120 ARG B O 1
ATOM 2043 N N . THR B 1 121 ? -4.537 -10.828 -3.059 1 89.01 121 THR B N 1
ATOM 2044 C CA . THR B 1 121 ? -3.466 -10.765 -2.071 1 89.01 121 THR B CA 1
ATOM 2045 C C . THR B 1 121 ? -3.962 -11.232 -0.705 1 89.01 121 THR B C 1
ATOM 2047 O O . THR B 1 121 ? -5.12 -11.003 -0.348 1 89.01 121 THR B O 1
ATOM 2050 N N . PHE B 1 122 ? -3.048 -11.894 -0.029 1 84.02 122 PHE B N 1
ATOM 2051 C CA . PHE B 1 122 ? -3.396 -12.47 1.264 1 84.02 122 PHE B CA 1
ATOM 2052 C C . PHE B 1 122 ? -2.266 -12.272 2.267 1 84.02 122 PHE B C 1
ATOM 2054 O O . PHE B 1 122 ? -1.152 -11.904 1.89 1 84.02 122 PHE B O 1
ATOM 2061 N N . GLY B 1 123 ? -2.586 -12.462 3.524 1 80.3 123 GLY B N 1
ATOM 2062 C CA . GLY B 1 123 ? -1.593 -12.344 4.58 1 80.3 123 GLY B CA 1
ATOM 2063 C C . GLY B 1 123 ? -0.9 -13.655 4.896 1 80.3 123 GLY B C 1
ATOM 2064 O O . GLY B 1 123 ? 0.069 -13.684 5.658 1 80.3 123 GLY B O 1
ATOM 2065 N N . SER B 1 124 ? -1.501 -14.838 4.294 1 83.09 124 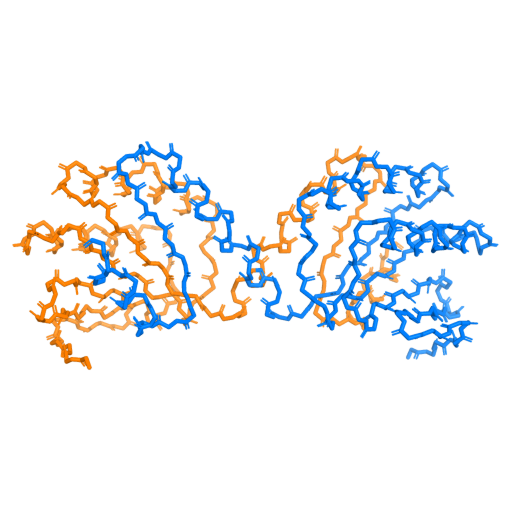SER B N 1
ATOM 2066 C CA . SER B 1 124 ? -0.909 -16.146 4.556 1 83.09 124 SER B CA 1
ATOM 2067 C C . SER B 1 124 ? -1.15 -17.104 3.395 1 83.09 124 SER B C 1
ATOM 2069 O O . SER B 1 124 ? -2.101 -16.933 2.629 1 83.09 124 SER B O 1
ATOM 2071 N N . ASP B 1 125 ? -0.283 -18.124 3.425 1 90.57 125 ASP B N 1
ATOM 2072 C CA . ASP B 1 125 ? -0.488 -19.167 2.424 1 90.57 125 ASP B CA 1
ATOM 2073 C C . ASP B 1 125 ? -1.834 -19.861 2.622 1 90.57 125 ASP B C 1
ATOM 2075 O O . ASP B 1 125 ? -2.516 -20.192 1.65 1 90.57 125 ASP B O 1
ATOM 2079 N N . ALA B 1 126 ? -2.177 -20.043 3.885 1 88.69 126 ALA B N 1
ATOM 2080 C CA . ALA B 1 126 ? -3.419 -20.746 4.194 1 88.69 126 ALA B CA 1
ATOM 2081 C C . ALA B 1 126 ? -4.627 -19.994 3.643 1 88.69 126 ALA B C 1
ATOM 2083 O O . ALA B 1 126 ? -5.507 -20.591 3.019 1 88.69 126 ALA B O 1
ATOM 2084 N N . ASP B 1 127 ? -4.715 -18.718 3.827 1 88.49 127 ASP B N 1
ATOM 2085 C CA . ASP B 1 127 ? -5.814 -17.903 3.319 1 88.49 127 ASP B CA 1
ATOM 2086 C C . ASP B 1 127 ? -5.841 -17.909 1.792 1 88.49 127 ASP B C 1
ATOM 2088 O O . ASP B 1 127 ? -6.913 -17.954 1.185 1 88.49 127 ASP B O 1
ATOM 2092 N N . ALA B 1 128 ? -4.659 -17.852 1.18 1 93.23 128 ALA B N 1
ATOM 2093 C CA . ALA B 1 128 ? -4.556 -17.878 -0.276 1 93.23 128 ALA B CA 1
ATOM 2094 C C . ALA B 1 128 ? -5.087 -19.193 -0.84 1 93.23 128 ALA B C 1
ATOM 2096 O O . ALA B 1 128 ? -5.883 -19.195 -1.782 1 93.23 128 ALA B O 1
ATOM 2097 N N . LEU B 1 129 ? -4.691 -20.257 -0.213 1 95 129 LEU B N 1
ATOM 2098 C CA . LEU B 1 129 ? -5.102 -21.577 -0.677 1 95 129 LEU B CA 1
ATOM 2099 C C . LEU B 1 129 ? -6.601 -21.779 -0.481 1 95 129 LEU B C 1
ATOM 2101 O O . LEU B 1 129 ? -7.261 -22.409 -1.312 1 95 129 LEU B O 1
ATOM 2105 N N . GLU B 1 130 ? -7.14 -21.258 0.638 1 92.68 130 GLU B N 1
ATOM 2106 C CA . GLU B 1 130 ? -8.579 -21.337 0.868 1 92.68 130 GLU B CA 1
ATOM 2107 C C . GLU B 1 130 ? -9.353 -20.6 -0.221 1 92.68 130 GLU B C 1
ATOM 2109 O O . GLU B 1 130 ? -10.364 -21.1 -0.719 1 92.68 130 GLU B O 1
ATOM 2114 N N . TRP B 1 131 ? -8.885 -19.472 -0.554 1 94.35 131 TRP B N 1
ATOM 2115 C CA . TRP B 1 131 ? -9.526 -18.702 -1.615 1 94.35 131 TRP B CA 1
ATOM 2116 C C . TRP B 1 131 ? -9.452 -19.443 -2.946 1 94.35 131 TRP B C 1
ATOM 2118 O O . TRP B 1 131 ? -10.441 -19.515 -3.68 1 94.35 131 TRP B O 1
ATOM 2128 N N . LEU B 1 132 ? -8.255 -20.005 -3.307 1 96.26 132 LEU B N 1
ATOM 2129 C CA . LEU B 1 132 ? -8.062 -20.71 -4.57 1 96.26 132 LEU B CA 1
ATOM 2130 C C . LEU B 1 132 ? -8.94 -21.955 -4.637 1 96.26 132 LEU B C 1
ATOM 2132 O O . LEU B 1 132 ? -9.462 -22.295 -5.702 1 96.26 132 LEU B O 1
ATOM 2136 N N . ALA B 1 133 ? -9.166 -22.588 -3.496 1 94.18 133 ALA B N 1
ATOM 2137 C CA . ALA B 1 133 ? -9.982 -23.798 -3.438 1 94.18 133 ALA B CA 1
ATOM 2138 C C . ALA B 1 133 ? -11.442 -23.49 -3.758 1 94.18 133 ALA B C 1
ATOM 2140 O O . ALA B 1 133 ? -12.198 -24.379 -4.157 1 94.18 133 ALA B O 1
ATOM 2141 N N . ALA B 1 134 ? -11.861 -22.234 -3.58 1 93.23 134 ALA B N 1
ATOM 2142 C CA . ALA B 1 134 ? -13.254 -21.833 -3.76 1 93.23 134 ALA B CA 1
ATOM 2143 C C . ALA B 1 134 ? -13.519 -21.401 -5.2 1 93.23 134 ALA B C 1
ATOM 2145 O O . ALA B 1 134 ? -14.649 -21.052 -5.552 1 93.23 134 ALA B O 1
ATOM 2146 N N . GLN B 1 135 ? -12.467 -21.395 -6.026 1 91.22 135 GLN B N 1
ATOM 2147 C CA . GLN B 1 135 ? -12.624 -20.942 -7.404 1 91.22 135 GLN B CA 1
ATOM 2148 C C . GLN B 1 135 ? -13.093 -22.08 -8.307 1 91.22 135 GLN B C 1
ATOM 2150 O O . GLN B 1 135 ? -12.832 -23.251 -8.025 1 91.22 135 GLN B O 1
#

Nearest PDB structures (foldseek):
  1vc1-assembly1_B  TM=6.617E-01  e=6.064E-04  Thermotoga maritima
  7b0u-assembly1_A  TM=5.701E-01  e=9.028E-02  Listeria innocua Clip11262
  6qcm-assembly1_d  TM=4.654E-01  e=1.171E-01  Listeria monocytogenes EGD-e
  4tlc-assembly1_F  TM=6.301E-01  e=6.341E-01  Synechococcus elongatus PCC 7942 = FACHB-805
  1ak1-assembly1_A  TM=5.299E-01  e=7.992E+00  Bacillus subtilis

Secondary structure (DSSP, 8-state):
--EEEEEE-SSEEEEEETTTTEEEEEESS---HHHHHHHHHHHHHHHHHHT-SEEEEE-TTSPPP-HHHHHHIIIIIHHHHHHTT--EEEEE--HHHHHHHHHHHHHHHHHTS-TT-EEEEESSHHHHHHHHHT-/--EEEEEE-SSEEEEEETTTTEEEEEESS---HHHHHHHHHHHHHHHHHHT-SEEEEE-TTSPPP-HHHHHHIIIIIHHHHHHTT--EEEEE--HHHHHHHHHHHHHHHHHTS-TT-EEEEESSHHHHHHHHHT-

Sequence (270 aa):
MSTELIERTDEYTIELDEQQNVPIFTYNTFVSGEELRDIARTWADFIASEGADQYVVNTESISAHDDADKRWLAETWIPTLIEQGVRHGAGVYADSAIASMDMEEIEDQLNAIDPDFEYRTFGSDADALEWLAAQMSTELIERTDEYTIELDEQQNVPIFTYNTFVSGEELRDIARTWADFIASEGADQYVVNTESISAHDDADKRWLAETWIPTLIEQGVRHGAGVYADSAIASMDMEEIEDQLNAIDPDFEYRTFGSDADALEWLAAQ

Radius of gyration: 21.77 Å; Cα contacts (8 Å, |Δi|>4): 506; chains: 2; bounding box: 38×62×45 Å